Protein AF-A0A3P7L5N7-F1 (afdb_monomer_lite)

Radius of gyration: 67.65 Å; chains: 1; bounding box: 136×30×185 Å

Organism: Dibothriocephalus latus (NCBI:txid60516)

Structure (mmCIF, N/CA/C/O backbone):
data_AF-A0A3P7L5N7-F1
#
_entry.id   AF-A0A3P7L5N7-F1
#
loop_
_atom_site.group_PDB
_atom_site.id
_atom_site.type_symbol
_atom_site.label_atom_id
_atom_site.label_alt_id
_atom_site.label_comp_id
_atom_site.label_asym_id
_atom_site.label_entity_id
_atom_site.label_seq_id
_atom_site.pdbx_PDB_ins_code
_atom_site.Cartn_x
_atom_site.Cartn_y
_atom_site.Cartn_z
_atom_site.occupancy
_atom_site.B_iso_or_equiv
_atom_site.auth_seq_id
_atom_site.auth_comp_id
_atom_site.auth_asym_id
_atom_site.auth_atom_id
_atom_site.pdbx_PDB_model_num
ATOM 1 N N . MET A 1 1 ? -19.985 -5.725 -6.310 1.00 48.66 1 MET A N 1
ATOM 2 C CA . MET A 1 1 ? -20.356 -6.643 -7.406 1.00 48.66 1 MET A CA 1
ATOM 3 C C . MET A 1 1 ? -20.709 -5.803 -8.619 1.00 48.66 1 MET A C 1
ATOM 5 O O . MET A 1 1 ? -21.836 -5.348 -8.693 1.00 48.66 1 MET A O 1
ATOM 9 N N . SER A 1 2 ? -19.730 -5.560 -9.490 1.00 37.69 2 SER A N 1
ATOM 10 C CA . SER A 1 2 ? -19.901 -5.176 -10.896 1.00 37.69 2 SER A CA 1
ATOM 11 C C . SER A 1 2 ? -18.580 -5.502 -11.578 1.00 37.69 2 SER A C 1
ATOM 13 O O . SER A 1 2 ? -17.541 -4.951 -11.228 1.00 37.69 2 SER A O 1
ATOM 15 N N . THR A 1 3 ? -18.626 -6.497 -12.450 1.00 49.81 3 THR A N 1
ATOM 16 C CA . THR A 1 3 ? -17.523 -6.991 -13.269 1.00 49.81 3 THR A CA 1
ATOM 17 C C . THR A 1 3 ? -17.655 -6.371 -14.651 1.00 49.81 3 THR A C 1
ATOM 19 O O . THR A 1 3 ? -18.594 -6.708 -15.368 1.00 49.81 3 THR A O 1
ATOM 22 N N . GLU A 1 4 ? -16.718 -5.513 -15.037 1.00 50.09 4 GLU A N 1
ATOM 23 C CA . GLU A 1 4 ? -16.534 -5.120 -16.434 1.00 50.09 4 GLU A CA 1
ATOM 24 C C . GLU A 1 4 ? -15.157 -5.601 -16.876 1.00 50.09 4 GLU A C 1
ATOM 26 O O . GLU A 1 4 ? -14.116 -5.094 -16.461 1.00 50.09 4 GLU A O 1
ATOM 31 N N . GLY A 1 5 ? -15.183 -6.679 -17.659 1.00 48.25 5 GLY A N 1
ATOM 32 C CA . GLY A 1 5 ? -14.028 -7.201 -18.359 1.00 48.25 5 GLY A CA 1
ATOM 33 C C . GLY A 1 5 ? -13.739 -6.341 -19.579 1.00 48.25 5 GLY A C 1
ATOM 34 O O . GLY A 1 5 ? -14.640 -6.037 -20.357 1.00 48.25 5 GLY A O 1
ATOM 35 N N . ASN A 1 6 ? -12.469 -5.996 -19.758 1.00 41.62 6 ASN A N 1
ATOM 36 C CA . ASN A 1 6 ? -11.982 -5.416 -20.995 1.00 41.62 6 ASN A CA 1
ATOM 37 C C . ASN A 1 6 ? -10.853 -6.302 -21.523 1.00 41.62 6 ASN A C 1
ATOM 39 O O . ASN A 1 6 ? -9.754 -6.340 -20.971 1.00 41.62 6 ASN A O 1
ATOM 43 N N . ALA A 1 7 ? -11.176 -7.078 -22.554 1.00 47.78 7 ALA A N 1
ATOM 44 C CA . ALA A 1 7 ? -10.231 -7.876 -23.311 1.00 47.78 7 ALA A CA 1
ATOM 45 C C . ALA A 1 7 ? -9.609 -6.977 -24.385 1.00 47.78 7 ALA A C 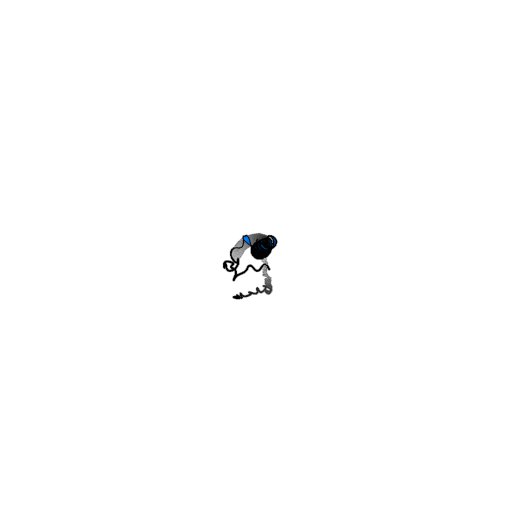1
ATOM 47 O O . ALA A 1 7 ? -10.288 -6.585 -25.333 1.00 47.78 7 ALA A O 1
ATOM 48 N N . ILE A 1 8 ? -8.325 -6.651 -24.238 1.00 42.16 8 ILE A N 1
ATOM 49 C CA . ILE A 1 8 ? -7.542 -5.974 -25.275 1.00 42.16 8 ILE A CA 1
ATOM 50 C C . ILE A 1 8 ? -6.501 -6.960 -25.799 1.00 42.16 8 ILE A C 1
ATOM 52 O O . ILE A 1 8 ? -5.793 -7.618 -25.039 1.00 42.16 8 ILE A O 1
ATOM 56 N N . GLY A 1 9 ? -6.521 -7.111 -27.121 1.00 39.41 9 GLY A N 1
ATOM 57 C CA . GLY A 1 9 ? -5.909 -8.188 -27.879 1.00 39.41 9 GLY A CA 1
ATOM 58 C C . GLY A 1 9 ? -4.393 -8.295 -27.752 1.00 39.41 9 GLY A C 1
ATOM 59 O O . GLY A 1 9 ? -3.653 -7.318 -27.826 1.00 39.41 9 GLY A O 1
ATOM 60 N N . HIS A 1 10 ? -3.956 -9.546 -27.652 1.00 37.28 10 HIS A N 1
ATOM 61 C CA . HIS A 1 10 ? -2.601 -9.989 -27.935 1.00 37.28 10 HIS A CA 1
ATOM 62 C C . HIS A 1 10 ? -2.274 -9.752 -29.419 1.00 37.28 10 HIS A C 1
ATOM 64 O O . HIS A 1 10 ? -2.716 -10.505 -30.287 1.00 37.28 10 HIS A O 1
ATOM 70 N N . CYS A 1 11 ? -1.456 -8.742 -29.716 1.00 38.78 11 CYS A N 1
ATOM 71 C CA . CYS A 1 11 ? -0.674 -8.718 -30.948 1.00 38.78 11 CYS A CA 1
ATOM 72 C C . CYS A 1 11 ? 0.517 -9.663 -30.764 1.00 38.78 11 CYS A C 1
ATOM 74 O O . CYS A 1 11 ? 1.502 -9.325 -30.110 1.00 38.78 11 CYS A O 1
ATOM 76 N N . ALA A 1 12 ? 0.405 -10.870 -31.314 1.00 40.06 12 ALA A N 1
ATOM 77 C CA . ALA A 1 12 ? 1.528 -11.783 -31.450 1.00 40.06 12 ALA A CA 1
ATOM 78 C C . ALA A 1 12 ? 2.542 -11.180 -32.435 1.00 40.06 12 ALA A C 1
ATOM 80 O O . ALA A 1 12 ? 2.280 -11.077 -33.633 1.00 40.06 12 ALA A O 1
ATOM 81 N N . LEU A 1 13 ? 3.692 -10.759 -31.911 1.00 41.28 13 LEU A N 1
ATOM 82 C CA . LEU A 1 13 ? 4.877 -10.440 -32.697 1.00 41.28 13 LEU A CA 1
ATOM 83 C C . LEU A 1 13 ? 5.408 -11.748 -33.299 1.00 41.28 13 LEU A C 1
ATOM 85 O O . LEU A 1 13 ? 5.898 -12.621 -32.585 1.00 41.28 13 LEU A O 1
ATOM 89 N N . LEU A 1 14 ? 5.252 -11.890 -34.613 1.00 46.12 14 LEU A N 1
ATOM 90 C CA . LEU A 1 14 ? 5.903 -12.925 -35.411 1.00 46.12 14 LEU A CA 1
ATOM 91 C C . LEU A 1 14 ? 7.415 -12.629 -35.506 1.00 46.12 14 LEU A C 1
ATOM 93 O O . LEU A 1 14 ? 7.784 -11.467 -35.690 1.00 46.12 14 LEU A O 1
ATOM 97 N N . PRO A 1 15 ? 8.292 -13.643 -35.402 1.00 47.31 15 PRO A N 1
ATOM 98 C CA . PRO A 1 15 ? 9.736 -13.468 -35.545 1.00 47.31 15 PRO A CA 1
ATOM 99 C C . PRO A 1 15 ? 10.144 -13.230 -37.016 1.00 47.31 15 PRO A C 1
ATOM 101 O O . PRO A 1 15 ? 9.577 -13.861 -37.912 1.00 47.31 15 PRO A O 1
ATOM 104 N N . PRO A 1 16 ? 11.138 -12.363 -37.292 1.00 47.34 16 PRO A N 1
ATOM 105 C CA . PRO A 1 16 ? 11.661 -12.128 -38.632 1.00 47.34 16 PRO A CA 1
ATOM 106 C C . PRO A 1 16 ? 12.767 -13.145 -38.946 1.00 47.34 16 PRO A C 1
ATOM 108 O O . PRO A 1 16 ? 13.948 -12.829 -38.932 1.00 47.34 16 PRO A O 1
ATOM 111 N N . GLU A 1 17 ? 12.384 -14.383 -39.221 1.00 47.31 17 GLU A N 1
ATOM 112 C CA . GLU A 1 17 ? 13.283 -15.433 -39.708 1.00 47.31 17 GLU A CA 1
ATOM 113 C C . GLU A 1 17 ? 12.625 -16.008 -40.960 1.00 47.31 17 GLU A C 1
ATOM 115 O O . GLU A 1 17 ? 11.697 -16.800 -40.830 1.00 47.31 17 GLU A O 1
ATOM 120 N N . LEU A 1 18 ? 13.015 -15.504 -42.141 1.00 45.72 18 LEU A N 1
ATOM 121 C CA . LEU A 1 18 ? 12.919 -16.126 -43.480 1.00 45.72 18 LEU A CA 1
ATOM 122 C C . LEU A 1 18 ? 13.087 -15.055 -44.578 1.00 45.72 18 LEU A C 1
ATOM 124 O O . LEU A 1 18 ? 12.164 -14.737 -45.325 1.00 45.72 18 LEU A O 1
ATOM 128 N N . PHE A 1 19 ? 14.297 -14.516 -44.709 1.00 40.78 19 PHE A N 1
ATOM 129 C CA . PHE A 1 19 ? 14.771 -13.991 -45.990 1.00 40.78 19 PHE A CA 1
ATOM 130 C C . PHE A 1 19 ? 16.064 -14.735 -46.339 1.00 40.78 19 PHE A C 1
ATOM 132 O O . PHE A 1 19 ? 17.044 -14.596 -45.609 1.00 40.78 19 PHE A O 1
ATOM 139 N N . PRO A 1 20 ? 16.083 -15.564 -47.398 1.00 53.34 20 PRO A N 1
ATOM 140 C CA . PRO A 1 20 ? 17.316 -16.189 -47.847 1.00 53.34 20 PRO A CA 1
ATOM 141 C C . PRO A 1 20 ? 18.252 -15.133 -48.463 1.00 53.34 20 PRO A C 1
ATOM 143 O O . PRO A 1 20 ? 17.775 -14.127 -49.004 1.00 53.34 20 PRO A O 1
ATOM 146 N N . PRO A 1 21 ? 19.577 -15.346 -48.392 1.00 44.75 21 PRO A N 1
ATOM 147 C CA . PRO A 1 21 ? 20.557 -14.440 -48.968 1.00 44.75 21 PRO A CA 1
ATOM 148 C C . PRO A 1 21 ? 20.387 -14.395 -50.489 1.00 44.75 21 PRO A C 1
ATOM 150 O O . PRO A 1 21 ? 20.229 -15.422 -51.148 1.00 44.75 21 PRO A O 1
ATOM 153 N N . ARG A 1 22 ? 20.398 -13.185 -51.055 1.00 38.50 22 ARG A N 1
ATOM 154 C CA . ARG A 1 22 ? 20.565 -13.005 -52.496 1.00 38.50 22 ARG A CA 1
ATOM 155 C C . ARG A 1 22 ? 22.029 -13.270 -52.818 1.00 38.50 22 ARG A C 1
ATOM 157 O O . ARG A 1 22 ? 22.879 -12.438 -52.515 1.00 38.50 22 ARG A O 1
ATOM 164 N N . ASP A 1 23 ? 22.290 -14.415 -53.432 1.00 32.59 23 ASP A N 1
ATOM 165 C CA . ASP A 1 23 ? 23.530 -14.675 -54.150 1.00 32.59 23 ASP A CA 1
ATOM 166 C C . ASP A 1 23 ? 23.642 -13.663 -55.298 1.00 32.59 23 ASP A C 1
ATOM 168 O O . ASP A 1 23 ? 22.997 -13.785 -56.340 1.00 32.59 23 ASP A O 1
ATOM 172 N N . CYS A 1 24 ? 24.441 -12.618 -55.090 1.00 34.75 24 CYS A N 1
ATOM 173 C CA . CYS A 1 24 ? 24.967 -11.806 -56.176 1.00 34.75 24 CYS A CA 1
ATOM 174 C C . CYS A 1 24 ? 26.106 -12.594 -56.826 1.00 34.75 24 CYS A C 1
ATOM 176 O O . CYS A 1 24 ? 27.274 -12.416 -56.490 1.00 34.75 24 CYS A O 1
ATOM 178 N N . THR A 1 25 ? 25.762 -13.486 -57.751 1.00 36.03 25 THR A N 1
ATOM 179 C CA . THR A 1 25 ? 26.717 -13.980 -58.742 1.00 36.03 25 THR A CA 1
ATOM 180 C C . THR A 1 25 ? 27.117 -12.804 -59.624 1.00 36.03 25 THR A C 1
ATOM 182 O O . THR A 1 25 ? 26.340 -12.345 -60.463 1.00 36.03 25 THR A O 1
ATOM 185 N N . ILE A 1 26 ? 28.315 -12.286 -59.376 1.00 37.19 26 ILE A N 1
ATOM 186 C CA . ILE A 1 26 ? 29.039 -11.404 -60.283 1.00 37.19 26 ILE A CA 1
ATOM 187 C C . ILE A 1 26 ? 29.258 -12.206 -61.570 1.00 37.19 26 ILE A C 1
ATOM 189 O O . ILE A 1 26 ? 29.868 -13.272 -61.541 1.00 37.19 26 ILE A O 1
ATOM 193 N N . PHE A 1 27 ? 28.686 -11.726 -62.672 1.00 32.31 27 PHE A N 1
ATOM 194 C CA . PHE A 1 27 ? 29.058 -12.159 -64.012 1.00 32.31 27 PHE A CA 1
ATOM 195 C C . PHE A 1 27 ? 30.497 -11.687 -64.249 1.00 32.31 27 PHE A C 1
ATOM 197 O O . PHE A 1 27 ? 30.745 -10.486 -64.330 1.00 32.31 27 PHE A O 1
ATOM 204 N N . GLU A 1 28 ? 31.438 -12.625 -64.306 1.00 41.53 28 GLU A N 1
ATOM 205 C CA . GLU A 1 28 ? 32.717 -12.412 -64.977 1.00 41.53 28 GLU A CA 1
ATOM 206 C C . GLU A 1 28 ? 32.409 -12.359 -66.480 1.00 41.53 28 GLU A C 1
ATOM 208 O O . GLU A 1 28 ? 32.104 -13.379 -67.098 1.00 41.53 28 GLU A O 1
ATOM 213 N N . GLU A 1 29 ? 32.387 -11.154 -67.054 1.00 39.38 29 GLU A N 1
ATOM 214 C CA . GLU A 1 29 ? 32.496 -10.986 -68.503 1.00 39.38 29 GLU A CA 1
ATOM 215 C C . GLU A 1 29 ? 33.928 -11.365 -68.901 1.00 39.38 29 GLU A C 1
ATOM 217 O O . GLU A 1 29 ? 34.891 -10.662 -68.594 1.00 39.38 29 GLU A O 1
ATOM 222 N N . GLU A 1 30 ? 34.053 -12.527 -69.543 1.00 42.69 30 GLU A N 1
ATOM 223 C CA . GLU A 1 30 ? 35.208 -12.911 -70.350 1.00 42.69 30 GLU A CA 1
ATOM 224 C C . GLU A 1 30 ? 35.376 -11.879 -71.477 1.00 42.69 30 GLU A C 1
ATOM 226 O O . GLU A 1 30 ? 34.654 -11.911 -72.473 1.00 42.69 30 GLU A O 1
ATOM 231 N N . GLU A 1 31 ? 36.321 -10.947 -71.335 1.00 41.94 31 GLU A N 1
ATOM 232 C CA . GLU A 1 31 ? 36.801 -10.167 -72.478 1.00 41.94 31 GLU A CA 1
ATOM 233 C C . GLU A 1 31 ? 37.679 -11.067 -73.357 1.00 41.94 31 GLU A C 1
ATOM 235 O O . GLU A 1 31 ? 38.804 -11.436 -73.008 1.00 41.94 31 GLU A O 1
ATOM 240 N N . GLU A 1 32 ? 37.115 -11.439 -74.506 1.00 43.31 32 GLU A N 1
ATOM 241 C CA . GLU A 1 32 ? 37.790 -12.140 -75.588 1.00 43.31 32 GLU A CA 1
ATOM 242 C C . GLU A 1 32 ? 39.004 -11.352 -76.105 1.00 43.31 32 GLU A C 1
ATOM 244 O O . GLU A 1 32 ? 38.948 -10.188 -76.502 1.00 43.31 32 GLU A O 1
ATOM 249 N N . GLU A 1 33 ? 40.122 -12.069 -76.135 1.00 47.50 33 GLU A N 1
ATOM 250 C CA . GLU A 1 33 ? 41.416 -11.721 -76.701 1.00 47.50 33 GLU A CA 1
ATOM 251 C C . GLU A 1 33 ? 41.325 -11.530 -78.232 1.00 47.50 33 GLU A C 1
ATOM 253 O O . GLU A 1 33 ? 41.612 -12.446 -79.009 1.00 47.50 33 GLU A O 1
ATOM 258 N N . GLU A 1 34 ? 40.975 -10.329 -78.708 1.00 43.25 34 GLU A N 1
ATOM 259 C CA . GLU A 1 34 ? 41.147 -9.986 -80.125 1.00 43.25 34 GLU A CA 1
ATOM 260 C C . GLU A 1 34 ? 42.628 -9.735 -80.455 1.00 43.25 34 GLU A C 1
ATOM 262 O O . GLU A 1 34 ? 43.203 -8.655 -80.292 1.00 43.25 34 GLU A O 1
ATOM 267 N N . ARG A 1 35 ? 43.253 -10.786 -80.993 1.00 45.12 35 ARG A N 1
ATOM 268 C CA . ARG A 1 35 ? 44.506 -10.755 -81.755 1.00 45.12 35 ARG A CA 1
ATOM 269 C C . ARG A 1 35 ? 44.387 -9.828 -82.971 1.00 45.12 35 ARG A C 1
ATOM 271 O O . ARG A 1 35 ? 44.143 -10.265 -84.094 1.00 45.12 35 ARG A O 1
ATOM 278 N N . GLY A 1 36 ? 44.670 -8.546 -82.768 1.00 38.22 36 GLY A N 1
ATOM 279 C CA . GLY A 1 36 ? 45.003 -7.606 -83.836 1.00 38.22 36 GLY A CA 1
ATOM 280 C C . GLY A 1 36 ? 46.380 -7.922 -84.425 1.00 38.22 36 GLY A C 1
ATOM 281 O O . GLY A 1 36 ? 47.393 -7.369 -84.004 1.00 38.22 36 GLY A O 1
ATOM 282 N N . GLY A 1 37 ? 46.433 -8.844 -85.386 1.00 39.78 37 GLY A N 1
ATOM 283 C CA . GLY A 1 37 ? 47.627 -9.119 -86.181 1.00 39.78 37 GLY A CA 1
ATOM 284 C C . GLY A 1 37 ? 47.955 -7.943 -87.100 1.00 39.78 37 GLY A C 1
ATOM 285 O O . GLY A 1 37 ? 47.344 -7.782 -88.153 1.00 39.78 37 GLY A O 1
ATOM 286 N N . TRP A 1 38 ? 48.953 -7.140 -86.735 1.00 38.34 38 TRP A N 1
ATOM 287 C CA . TRP A 1 38 ? 49.543 -6.153 -87.639 1.00 38.34 38 TRP A CA 1
ATOM 288 C C . TRP A 1 38 ? 50.443 -6.887 -88.639 1.00 38.34 38 TRP A C 1
ATOM 290 O O . TRP A 1 38 ? 51.586 -7.236 -88.344 1.00 38.34 38 TRP A O 1
ATOM 300 N N . GLY A 1 39 ? 49.903 -7.168 -89.825 1.00 39.44 39 GLY A N 1
ATOM 301 C CA . GLY A 1 39 ? 50.669 -7.672 -90.960 1.00 39.44 39 GLY A CA 1
ATOM 302 C C . GLY A 1 39 ? 51.709 -6.642 -91.396 1.00 39.44 39 GLY A C 1
ATOM 303 O O . GLY A 1 39 ? 51.383 -5.645 -92.033 1.00 39.44 39 GLY A O 1
ATOM 304 N N . PHE A 1 40 ? 52.972 -6.878 -91.049 1.00 35.66 40 PHE A N 1
ATOM 305 C CA . PHE A 1 40 ? 54.100 -6.067 -91.490 1.00 35.66 40 PHE A CA 1
ATOM 306 C C . PHE A 1 40 ? 54.415 -6.409 -92.958 1.00 35.66 40 PHE A C 1
ATOM 308 O O . PHE A 1 40 ? 55.049 -7.423 -93.251 1.00 35.66 40 PHE A O 1
ATOM 315 N N . CYS A 1 41 ? 53.962 -5.586 -93.907 1.00 39.03 41 CYS A N 1
ATOM 316 C CA . CYS A 1 41 ? 54.440 -5.655 -95.288 1.00 39.03 41 CYS A CA 1
ATOM 317 C C . CYS A 1 41 ? 55.872 -5.105 -95.351 1.00 39.03 41 CYS A C 1
ATOM 319 O O . CYS A 1 41 ? 56.086 -3.900 -95.460 1.00 39.03 41 CYS A O 1
ATOM 321 N N . VAL A 1 42 ? 56.863 -5.999 -95.302 1.00 37.16 42 VAL A N 1
ATOM 322 C CA . VAL A 1 42 ? 58.249 -5.680 -95.669 1.00 37.16 42 VAL A CA 1
ATOM 323 C C . VAL A 1 42 ? 58.295 -5.461 -97.183 1.00 37.16 42 VAL A C 1
ATOM 325 O O . VAL A 1 42 ? 58.404 -6.408 -97.960 1.00 37.16 42 VAL A O 1
ATOM 328 N N . LEU A 1 43 ? 58.193 -4.206 -97.620 1.00 42.31 43 LEU A N 1
ATOM 329 C CA . LEU A 1 43 ? 58.614 -3.816 -98.963 1.00 42.31 43 LEU A CA 1
ATOM 330 C C . LEU A 1 43 ? 60.147 -3.796 -98.980 1.00 42.31 43 LEU A C 1
ATOM 332 O O . LEU A 1 43 ? 60.775 -2.850 -98.510 1.00 42.31 43 LEU A O 1
ATOM 336 N N . VAL A 1 44 ? 60.750 -4.868 -99.497 1.00 39.59 44 VAL A N 1
ATOM 337 C CA . VAL A 1 44 ? 62.166 -4.884 -99.881 1.00 39.59 44 VAL A CA 1
ATOM 338 C C . VAL A 1 44 ? 62.317 -3.936 -101.067 1.00 39.59 44 VAL A C 1
ATOM 340 O O . VAL A 1 44 ? 61.869 -4.246 -102.170 1.00 39.59 44 VAL A O 1
ATOM 343 N N . TRP A 1 45 ? 62.910 -2.765 -100.838 1.00 43.47 45 TRP A N 1
ATOM 344 C CA . TRP A 1 45 ? 63.294 -1.857 -101.913 1.00 43.47 45 TRP A CA 1
ATOM 345 C C . TRP A 1 45 ? 64.772 -2.082 -102.236 1.00 43.47 45 TRP A C 1
ATOM 347 O O . TRP A 1 45 ? 65.660 -1.565 -101.563 1.00 43.47 45 TRP A O 1
ATOM 357 N N . ASP A 1 46 ? 65.023 -2.907 -103.252 1.00 41.91 46 ASP A N 1
ATOM 358 C CA . ASP A 1 46 ? 66.305 -2.957 -103.950 1.00 41.91 46 ASP A CA 1
ATOM 359 C C . ASP A 1 46 ? 66.399 -1.714 -104.847 1.00 41.91 46 ASP A C 1
ATOM 361 O O . ASP A 1 46 ? 65.638 -1.576 -105.807 1.00 41.91 46 ASP A O 1
ATOM 365 N N . ALA A 1 47 ? 67.312 -0.793 -104.539 1.00 42.12 47 ALA A N 1
ATOM 366 C CA . ALA A 1 47 ? 67.650 0.313 -105.432 1.00 42.12 47 ALA A CA 1
ATOM 367 C C . ALA A 1 47 ? 69.105 0.750 -105.226 1.00 42.12 47 ALA A C 1
ATOM 369 O O . ALA A 1 47 ? 69.423 1.745 -104.581 1.00 42.12 47 ALA A O 1
ATOM 370 N N . ASN A 1 48 ? 69.996 -0.025 -105.832 1.00 49.66 48 ASN A N 1
ATOM 371 C CA . ASN A 1 48 ? 71.283 0.448 -106.311 1.00 49.66 48 ASN A CA 1
ATOM 372 C C . ASN A 1 48 ? 71.009 1.481 -107.423 1.00 49.66 48 ASN A C 1
ATOM 374 O O . ASN A 1 48 ? 70.735 1.078 -108.550 1.00 49.66 48 ASN A O 1
ATOM 378 N N . LEU A 1 49 ? 70.979 2.784 -107.115 1.00 46.44 49 LEU A N 1
ATOM 379 C CA . LEU A 1 49 ? 70.983 3.849 -108.126 1.00 46.44 49 LEU A CA 1
ATOM 380 C C . LEU A 1 49 ? 71.434 5.190 -107.520 1.00 46.44 49 LEU A C 1
ATOM 382 O O . LEU A 1 49 ? 70.742 5.797 -106.704 1.00 46.44 49 LEU A O 1
ATOM 386 N N . ASP A 1 50 ? 72.595 5.660 -107.969 1.00 47.31 50 ASP A N 1
ATOM 387 C CA . ASP A 1 50 ? 73.006 7.059 -107.908 1.00 47.31 50 ASP A CA 1
ATOM 388 C C . ASP A 1 50 ? 71.945 7.944 -108.589 1.00 47.31 50 ASP A C 1
ATOM 390 O O . ASP A 1 50 ? 71.849 7.949 -109.813 1.00 47.31 50 ASP A O 1
ATOM 394 N N . SER A 1 51 ? 71.166 8.718 -107.829 1.00 43.69 51 SER A N 1
ATOM 395 C CA . SER A 1 51 ? 70.694 10.043 -108.261 1.00 43.69 51 SER A CA 1
ATOM 396 C C . SER A 1 51 ? 69.962 10.774 -107.139 1.00 43.69 51 SER A C 1
ATOM 398 O O . SER A 1 51 ? 68.956 10.316 -106.601 1.00 43.69 51 SER A O 1
ATOM 400 N N . THR A 1 52 ? 70.460 11.961 -106.838 1.00 54.41 52 THR A N 1
ATOM 401 C CA . THR A 1 52 ? 69.843 13.029 -106.059 1.00 54.41 52 THR A CA 1
ATOM 402 C C . THR A 1 52 ? 68.431 13.337 -106.582 1.00 54.41 52 THR A C 1
ATOM 404 O O . THR A 1 52 ? 68.274 13.547 -107.780 1.00 54.41 52 THR A O 1
ATOM 407 N N . VAL A 1 53 ? 67.455 13.449 -105.669 1.00 55.41 53 VAL A N 1
ATOM 408 C CA . VAL A 1 53 ? 66.028 13.837 -105.829 1.00 55.41 53 VAL A CA 1
ATOM 409 C C . VAL A 1 53 ? 65.054 12.668 -105.614 1.00 55.41 53 VAL A C 1
ATOM 411 O O . VAL A 1 53 ? 64.747 11.883 -106.505 1.00 55.41 53 VAL A O 1
ATOM 414 N N . ALA A 1 54 ? 64.531 12.596 -104.386 1.00 47.47 54 ALA A N 1
ATOM 415 C CA . ALA A 1 54 ? 63.476 11.671 -103.987 1.00 47.47 54 ALA A CA 1
ATOM 416 C C . ALA A 1 54 ? 62.117 12.025 -104.646 1.00 47.47 54 ALA A C 1
ATOM 418 O O . ALA A 1 54 ? 61.791 13.209 -104.771 1.00 47.47 54 ALA A O 1
ATOM 419 N N . PRO A 1 55 ? 61.295 11.031 -105.039 1.00 49.47 55 PRO A N 1
ATOM 420 C CA . PRO A 1 55 ? 59.992 11.251 -105.668 1.00 49.47 55 PRO A CA 1
ATOM 421 C C . PRO A 1 55 ? 58.909 11.744 -104.675 1.00 49.47 55 PRO A C 1
ATOM 423 O O . PRO A 1 55 ? 58.887 11.319 -103.517 1.00 49.47 55 PRO A O 1
ATOM 426 N N . PRO A 1 56 ? 57.948 12.584 -105.119 1.00 56.88 56 PRO A N 1
ATOM 427 C CA . PRO A 1 56 ? 56.957 13.263 -104.265 1.00 56.88 56 PRO A CA 1
ATOM 428 C C . PRO A 1 56 ? 55.997 12.338 -103.489 1.00 56.88 56 PRO A C 1
ATOM 430 O O . PRO A 1 56 ? 55.414 12.760 -102.493 1.00 56.88 56 PRO A O 1
ATOM 433 N N . VAL A 1 57 ? 55.862 11.069 -103.886 1.00 55.41 57 VAL A N 1
ATOM 434 C CA . VAL A 1 57 ? 55.024 10.070 -103.191 1.00 55.41 57 VAL A CA 1
ATOM 435 C C . VAL A 1 57 ? 55.658 9.607 -101.869 1.00 55.41 57 VAL A C 1
ATOM 437 O O . VAL A 1 57 ? 54.947 9.332 -100.906 1.00 55.41 57 VAL A O 1
ATOM 440 N N . VAL A 1 58 ? 56.994 9.586 -101.781 1.00 58.62 58 VAL A N 1
ATOM 441 C CA . VAL A 1 58 ? 57.724 9.172 -100.567 1.00 58.62 58 VAL A CA 1
ATOM 442 C C . VAL A 1 58 ? 57.600 10.229 -99.467 1.00 58.62 58 VAL A C 1
ATOM 444 O O . VAL A 1 58 ? 57.410 9.884 -98.306 1.00 58.62 58 VAL A O 1
ATOM 447 N N . LEU A 1 59 ? 57.623 11.517 -99.830 1.00 59.41 59 LEU A N 1
ATOM 448 C CA . LEU A 1 59 ? 57.420 12.622 -98.886 1.00 59.41 59 LEU A CA 1
ATOM 449 C C . LEU A 1 59 ? 55.993 12.644 -98.317 1.00 59.41 59 LEU A C 1
ATOM 451 O O . LEU A 1 59 ? 55.827 12.883 -97.126 1.00 59.41 59 LEU A O 1
ATOM 455 N N . ALA A 1 60 ? 54.972 12.349 -99.130 1.00 61.94 60 ALA A N 1
ATOM 456 C CA . ALA A 1 60 ? 53.581 12.298 -98.672 1.00 61.94 60 ALA A CA 1
ATOM 457 C C . ALA A 1 60 ? 53.325 11.147 -97.681 1.00 61.94 60 ALA A C 1
ATOM 459 O O . ALA A 1 60 ? 52.659 11.351 -96.668 1.00 61.94 60 ALA A O 1
ATOM 460 N N . LEU A 1 61 ? 53.898 9.962 -97.928 1.00 61.69 61 LEU A N 1
ATOM 461 C CA . LEU A 1 61 ? 53.830 8.839 -96.987 1.00 61.69 61 LEU A CA 1
ATOM 462 C C . LEU A 1 61 ? 54.567 9.151 -95.681 1.00 61.69 61 LEU A C 1
ATOM 464 O O . LEU A 1 61 ? 54.048 8.833 -94.620 1.00 61.69 61 LEU A O 1
ATOM 468 N N . PHE A 1 62 ? 55.718 9.830 -95.740 1.00 65.25 62 PHE A N 1
ATOM 469 C CA . PHE A 1 62 ? 56.464 10.248 -94.547 1.00 65.25 62 PHE A CA 1
ATOM 470 C C . PHE A 1 62 ? 55.700 11.286 -93.712 1.00 65.25 62 PHE A C 1
ATOM 472 O O . PHE A 1 62 ? 55.679 11.187 -92.490 1.00 65.25 62 PHE A O 1
ATOM 479 N N . PHE A 1 63 ? 55.033 12.250 -94.359 1.00 66.00 63 PHE A N 1
ATOM 480 C CA . PHE A 1 63 ? 54.148 13.204 -93.683 1.00 66.00 63 PHE A CA 1
ATOM 481 C C . PHE A 1 63 ? 52.928 12.515 -93.061 1.00 66.00 63 PHE A C 1
ATOM 483 O O . PHE A 1 63 ? 52.576 12.832 -91.931 1.00 66.00 63 PHE A O 1
ATOM 490 N N . CYS A 1 64 ? 52.322 11.544 -93.750 1.00 68.69 64 CYS A N 1
ATOM 491 C CA . CYS A 1 64 ? 51.202 10.772 -93.210 1.00 68.69 64 CYS A CA 1
ATOM 492 C C . CYS A 1 64 ? 51.635 9.926 -92.002 1.00 68.69 64 CYS A C 1
ATOM 494 O O . CYS A 1 64 ? 50.955 9.929 -90.985 1.00 68.69 64 CYS A O 1
ATOM 496 N N . TRP A 1 65 ? 52.808 9.288 -92.067 1.00 67.31 65 TRP A N 1
ATOM 497 C CA . TRP A 1 65 ? 53.389 8.525 -90.957 1.00 67.31 65 TRP A CA 1
ATOM 498 C C . TRP A 1 65 ? 53.795 9.409 -89.772 1.00 67.31 65 TRP A C 1
ATOM 500 O O . TRP A 1 65 ? 53.621 9.019 -88.621 1.00 67.31 65 TRP A O 1
ATOM 510 N N . ALA A 1 66 ? 54.321 10.609 -90.031 1.00 68.38 66 ALA A N 1
ATOM 511 C CA . ALA A 1 66 ? 54.634 11.582 -88.986 1.00 68.38 66 ALA A CA 1
ATOM 512 C C . ALA A 1 66 ? 53.359 12.105 -88.306 1.00 68.38 66 ALA A C 1
ATOM 514 O O . ALA A 1 66 ? 53.308 12.174 -87.082 1.00 68.38 66 ALA A O 1
ATOM 515 N N . GLN A 1 67 ? 52.309 12.390 -89.081 1.00 70.69 67 GLN A N 1
ATOM 516 C CA . GLN A 1 67 ? 51.012 12.834 -88.569 1.00 70.69 67 GLN A CA 1
ATOM 517 C C . GLN A 1 67 ? 50.279 11.727 -87.789 1.00 70.69 67 GLN A C 1
ATOM 519 O O . GLN A 1 67 ? 49.673 11.982 -86.750 1.00 70.69 67 GLN A O 1
ATOM 524 N N . GLU A 1 68 ? 50.382 10.481 -88.244 1.00 68.81 68 GLU A N 1
ATOM 525 C CA . GLU A 1 68 ? 49.875 9.299 -87.541 1.00 68.81 68 GLU A CA 1
ATOM 526 C C . GLU A 1 68 ? 50.698 9.003 -86.269 1.00 68.81 68 GLU A C 1
ATOM 528 O O . GLU A 1 68 ? 50.151 8.606 -85.239 1.00 68.81 68 GLU A O 1
ATOM 533 N N . GLY A 1 69 ? 52.002 9.303 -86.285 1.00 71.25 69 GLY A N 1
ATOM 534 C CA . GLY A 1 69 ? 52.885 9.260 -85.119 1.00 71.25 69 GLY A CA 1
ATOM 535 C C . GLY A 1 69 ? 52.569 10.321 -84.056 1.00 71.25 69 GLY A C 1
ATOM 536 O O . GLY A 1 69 ? 52.589 10.005 -82.866 1.00 71.25 69 GLY A O 1
ATOM 537 N N . GLU A 1 70 ? 52.232 11.551 -84.457 1.00 75.62 70 GLU A N 1
ATOM 538 C CA . GLU A 1 70 ? 51.774 12.614 -83.546 1.00 75.62 70 GLU A CA 1
ATOM 539 C C . GLU A 1 70 ? 50.436 12.244 -82.889 1.00 75.62 70 GLU A C 1
ATOM 541 O O . GLU A 1 70 ? 50.340 12.245 -81.662 1.00 75.62 70 GLU A O 1
ATOM 546 N N . SER A 1 71 ? 49.455 11.780 -83.673 1.00 81.81 71 SER A N 1
ATOM 547 C CA . SER A 1 71 ? 48.170 11.299 -83.141 1.00 81.81 71 SER A CA 1
ATOM 548 C C . SER A 1 71 ? 48.328 10.095 -82.198 1.00 81.81 71 SER A C 1
ATOM 550 O O . SER A 1 71 ? 47.612 9.992 -81.201 1.00 81.81 71 SER A O 1
ATOM 552 N N . SER A 1 72 ? 49.285 9.199 -82.468 1.00 85.56 72 SER A N 1
ATOM 553 C CA . SER A 1 72 ? 49.612 8.073 -81.584 1.00 85.56 72 SER A CA 1
ATOM 554 C C . SER A 1 72 ? 50.228 8.528 -80.256 1.00 85.56 72 SER A C 1
ATOM 556 O O . SER A 1 72 ? 49.939 7.946 -79.208 1.00 85.56 72 SER A O 1
ATOM 558 N N . ASN A 1 73 ? 51.068 9.565 -80.269 1.00 87.25 73 ASN A N 1
ATOM 559 C CA . ASN A 1 73 ? 51.684 10.103 -79.056 1.00 87.25 73 ASN A CA 1
ATOM 560 C C . ASN A 1 73 ? 50.670 10.858 -78.184 1.00 87.25 73 ASN A C 1
ATOM 562 O O . ASN A 1 73 ? 50.680 10.683 -76.965 1.00 87.25 73 ASN A O 1
ATOM 566 N N . ASP A 1 74 ? 49.754 11.611 -78.791 1.00 91.00 74 ASP A N 1
ATOM 567 C CA . ASP A 1 74 ? 48.650 12.263 -78.078 1.00 91.00 74 ASP A CA 1
ATOM 568 C C . ASP A 1 74 ? 47.727 11.230 -77.414 1.00 91.00 74 ASP A C 1
ATOM 570 O O . ASP A 1 74 ? 47.377 11.360 -76.242 1.00 91.00 74 ASP A O 1
ATOM 574 N N . LEU A 1 75 ? 47.418 10.129 -78.107 1.00 93.44 75 LEU A N 1
ATOM 575 C CA . LEU A 1 75 ? 46.630 9.044 -77.521 1.00 93.44 75 LEU A CA 1
ATOM 576 C C . LEU A 1 75 ? 47.359 8.375 -76.341 1.00 93.44 75 LEU A C 1
ATOM 578 O O . LEU A 1 75 ? 46.749 8.093 -75.312 1.00 93.44 75 LEU A O 1
ATOM 582 N N . LYS A 1 76 ? 48.675 8.147 -76.448 1.00 94.00 76 LYS A N 1
ATOM 583 C CA . LYS A 1 76 ? 49.485 7.563 -75.361 1.00 94.00 76 LYS A CA 1
ATOM 584 C C . LYS A 1 76 ? 49.553 8.462 -74.128 1.00 94.00 76 LYS A C 1
ATOM 586 O O . LYS A 1 76 ? 49.509 7.953 -73.005 1.00 94.00 76 LYS A O 1
ATOM 591 N N . THR A 1 77 ? 49.679 9.777 -74.315 1.00 93.50 77 THR A N 1
ATOM 592 C CA . THR A 1 77 ? 49.686 10.721 -73.187 1.00 93.50 77 THR A CA 1
ATOM 593 C C . THR A 1 77 ? 48.327 10.750 -72.495 1.00 93.50 77 THR A C 1
ATOM 595 O O . THR A 1 77 ? 48.278 10.691 -71.266 1.00 93.50 77 THR A O 1
ATOM 598 N N . GLU A 1 78 ? 47.235 10.713 -73.259 1.00 94.69 78 GLU A N 1
ATOM 599 C CA . GLU A 1 78 ? 45.881 10.658 -72.710 1.00 94.69 78 GLU A CA 1
ATOM 600 C C . GLU A 1 7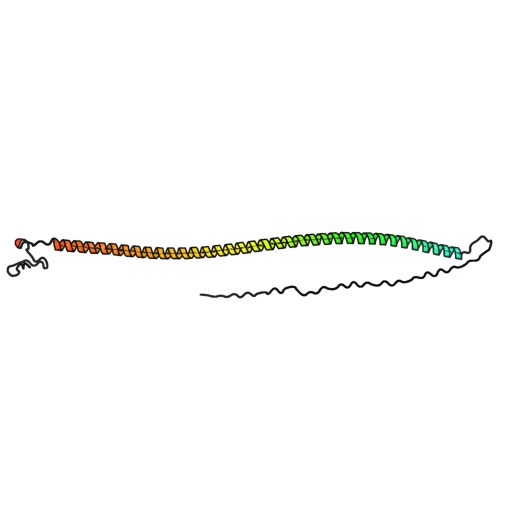8 ? 45.598 9.341 -71.971 1.00 94.69 78 GLU A C 1
ATOM 602 O O . GLU A 1 78 ? 45.087 9.372 -70.854 1.00 94.69 78 GLU A O 1
ATOM 607 N N . ILE A 1 79 ? 46.016 8.187 -72.509 1.00 95.88 79 ILE A N 1
ATOM 608 C CA . ILE A 1 79 ? 45.916 6.891 -71.812 1.00 95.88 79 ILE A CA 1
ATOM 609 C C . ILE A 1 79 ? 46.676 6.936 -70.483 1.00 95.88 79 ILE A C 1
ATOM 611 O O . ILE A 1 79 ? 46.150 6.528 -69.451 1.00 95.88 79 ILE A O 1
ATOM 615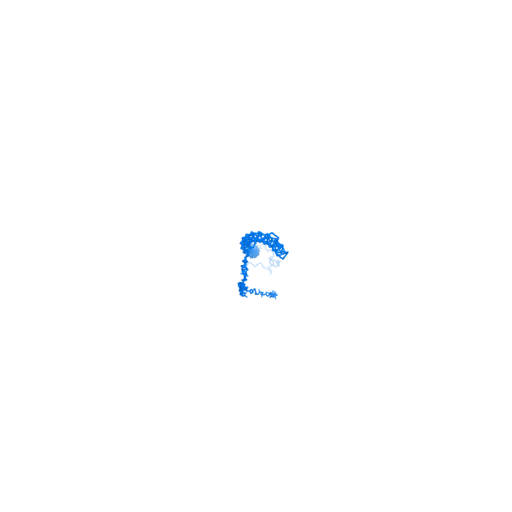 N N . THR A 1 80 ? 47.896 7.477 -70.480 1.00 95.38 80 THR A N 1
ATOM 616 C CA . THR A 1 80 ? 48.707 7.596 -69.257 1.00 95.38 80 THR A CA 1
ATOM 617 C C . THR A 1 80 ? 48.025 8.496 -68.224 1.00 95.38 80 THR A C 1
ATOM 619 O O . THR A 1 80 ? 48.006 8.178 -67.034 1.00 95.38 80 THR A O 1
ATOM 622 N N . ARG A 1 81 ? 47.423 9.606 -68.672 1.00 96.88 81 ARG A N 1
ATOM 623 C CA . ARG A 1 81 ? 46.657 10.517 -67.816 1.00 96.88 81 ARG A CA 1
ATOM 624 C C . ARG A 1 81 ? 45.437 9.819 -67.216 1.00 96.88 81 ARG A C 1
ATOM 626 O O . ARG A 1 81 ? 45.212 9.934 -66.014 1.00 96.88 81 ARG A O 1
ATOM 633 N N . LEU A 1 82 ? 44.672 9.096 -68.033 1.00 96.44 82 LEU A N 1
ATOM 634 C CA . LEU A 1 82 ? 43.480 8.369 -67.596 1.00 96.44 82 LEU A CA 1
ATOM 635 C C . LEU A 1 82 ? 43.823 7.253 -66.608 1.00 96.44 82 LEU A C 1
ATOM 637 O O . LEU A 1 82 ? 43.165 7.163 -65.577 1.00 96.44 82 LEU A O 1
ATOM 641 N N . LEU A 1 83 ? 44.890 6.488 -66.852 1.00 96.12 83 LEU A N 1
ATOM 642 C CA . LEU A 1 83 ? 45.389 5.482 -65.909 1.00 96.12 83 LEU A CA 1
ATOM 643 C C . LEU A 1 83 ? 45.794 6.115 -64.570 1.00 96.12 83 LEU A C 1
ATOM 645 O O . LEU A 1 83 ? 45.461 5.582 -63.517 1.00 96.12 83 LEU A O 1
ATOM 649 N N . GLY A 1 84 ? 46.448 7.282 -64.593 1.00 96.44 84 GLY A N 1
ATOM 650 C CA . GLY A 1 84 ? 46.766 8.031 -63.372 1.00 96.44 84 GLY A CA 1
ATOM 651 C C . GLY A 1 84 ? 45.521 8.518 -62.618 1.00 96.44 84 GLY A C 1
ATOM 652 O O . GLY A 1 84 ? 45.480 8.492 -61.389 1.00 96.44 84 GLY A O 1
ATOM 653 N N . CYS A 1 85 ? 44.472 8.933 -63.333 1.00 96.00 85 CYS A N 1
ATOM 654 C CA . CYS A 1 85 ? 43.184 9.252 -62.716 1.00 96.00 85 CYS A CA 1
ATOM 655 C C . CYS A 1 85 ? 42.508 8.004 -62.129 1.00 96.00 85 CYS A C 1
ATOM 657 O O . CYS A 1 85 ? 41.959 8.070 -61.033 1.00 96.00 85 CYS A O 1
ATOM 659 N N . GLU A 1 86 ? 42.564 6.870 -62.826 1.00 97.25 86 GLU A N 1
ATOM 660 C CA . GLU A 1 86 ? 41.989 5.604 -62.375 1.00 97.25 86 GLU A CA 1
ATOM 661 C C . GLU A 1 86 ? 42.650 5.111 -61.083 1.00 97.25 86 GLU A C 1
ATOM 663 O O . GLU A 1 86 ? 41.953 4.717 -60.147 1.00 97.25 86 GLU A O 1
ATOM 668 N N . THR A 1 87 ? 43.982 5.181 -60.986 1.00 96.00 87 THR A N 1
ATOM 669 C CA . THR A 1 87 ? 44.708 4.797 -59.767 1.00 96.00 87 THR A CA 1
ATOM 670 C C . THR A 1 87 ? 44.325 5.685 -58.586 1.00 96.00 87 THR A C 1
ATOM 672 O O . THR A 1 87 ? 44.043 5.165 -57.510 1.00 96.00 87 THR A O 1
ATOM 675 N N . LEU A 1 88 ? 44.216 7.003 -58.794 1.00 97.25 88 LEU A N 1
ATOM 676 C CA . LEU A 1 88 ? 43.791 7.938 -57.746 1.00 97.25 88 LEU A CA 1
ATOM 677 C C . LEU A 1 88 ? 42.347 7.684 -57.291 1.00 97.25 88 LEU A C 1
ATOM 679 O O . LEU A 1 88 ? 42.050 7.754 -56.100 1.00 97.25 88 LEU A O 1
ATOM 683 N N . LEU A 1 89 ? 41.443 7.362 -58.220 1.00 96.38 89 LEU A N 1
ATOM 684 C CA . LEU A 1 89 ? 40.062 7.011 -57.884 1.00 96.38 89 LEU A CA 1
ATOM 685 C C . LEU A 1 89 ? 39.983 5.690 -57.114 1.00 96.38 89 LEU A C 1
ATOM 687 O O . LEU A 1 89 ? 39.209 5.594 -56.166 1.00 96.38 89 LEU A O 1
ATOM 691 N N . LYS A 1 90 ? 40.794 4.690 -57.477 1.00 97.56 90 LYS A N 1
ATOM 692 C CA . LYS A 1 90 ? 40.881 3.412 -56.752 1.00 97.56 90 LYS A CA 1
ATOM 693 C C . LYS A 1 90 ? 41.405 3.602 -55.330 1.00 97.56 90 LYS A C 1
ATOM 695 O O . LYS A 1 90 ? 40.836 3.036 -54.400 1.00 97.56 90 LYS A O 1
ATOM 700 N N . GLU A 1 91 ? 42.439 4.419 -55.152 1.00 97.31 91 GLU A N 1
ATOM 701 C CA . GLU A 1 91 ? 42.969 4.770 -53.829 1.00 97.31 91 GLU A CA 1
ATOM 702 C C . GLU A 1 91 ? 41.931 5.522 -52.989 1.00 97.31 91 GLU A C 1
ATOM 704 O O . GLU A 1 91 ? 41.683 5.148 -51.844 1.00 97.31 91 GLU A O 1
ATOM 709 N N . SER A 1 92 ? 41.258 6.521 -53.570 1.00 97.44 92 SER A N 1
ATOM 710 C CA . SER A 1 92 ? 40.198 7.269 -52.887 1.00 97.44 92 SER A CA 1
ATOM 711 C C . SER A 1 92 ? 39.010 6.378 -52.512 1.00 97.44 92 SER A C 1
ATOM 713 O O . SER A 1 92 ? 38.495 6.485 -51.402 1.00 97.44 92 SER A O 1
ATOM 715 N N . LEU A 1 93 ? 38.597 5.461 -53.391 1.00 97.19 93 LEU A N 1
ATOM 716 C CA . LEU A 1 93 ? 37.536 4.497 -53.099 1.00 97.19 93 LEU A CA 1
ATOM 717 C C . LEU A 1 93 ? 37.942 3.544 -51.968 1.00 97.19 93 LEU A C 1
ATOM 719 O O . LEU A 1 93 ? 37.129 3.262 -51.089 1.00 97.19 93 LEU A O 1
ATOM 723 N N . ALA A 1 94 ? 39.192 3.074 -51.962 1.00 97.31 94 ALA A N 1
ATOM 724 C CA . ALA A 1 94 ? 39.713 2.237 -50.889 1.00 97.31 94 ALA A CA 1
ATOM 725 C C . ALA A 1 94 ? 39.732 2.992 -49.548 1.00 97.31 94 ALA A C 1
ATOM 727 O O . ALA A 1 94 ? 39.273 2.456 -48.538 1.00 97.31 94 ALA A O 1
ATOM 728 N N . GLU A 1 95 ? 40.180 4.249 -49.538 1.00 97.81 95 GLU A N 1
ATOM 729 C CA . GLU A 1 95 ? 40.184 5.092 -48.341 1.00 97.81 95 GLU A CA 1
ATOM 730 C C . GLU A 1 95 ? 38.765 5.323 -47.798 1.00 97.81 95 GLU A C 1
ATOM 732 O O . GLU A 1 95 ? 38.511 5.100 -46.612 1.00 97.81 95 GLU A O 1
ATOM 737 N N . GLU A 1 96 ? 37.817 5.704 -48.657 1.00 96.88 96 GLU A N 1
ATOM 738 C CA . GLU A 1 96 ? 36.424 5.917 -48.253 1.00 96.88 96 GLU A CA 1
ATOM 739 C C . GLU A 1 96 ? 35.748 4.613 -47.808 1.00 96.88 96 GLU A C 1
ATOM 741 O O . GLU A 1 96 ? 35.016 4.612 -46.819 1.00 96.88 96 GLU A O 1
ATOM 746 N N . SER A 1 97 ? 36.053 3.477 -48.447 1.00 97.31 97 SER A N 1
ATOM 747 C CA . SER A 1 97 ? 35.559 2.167 -47.999 1.00 97.31 97 SER A CA 1
ATOM 748 C C . SER A 1 97 ? 36.080 1.798 -46.604 1.00 97.31 97 SER A C 1
ATOM 750 O O . SER A 1 97 ? 35.330 1.278 -45.777 1.00 97.31 97 SER A O 1
ATOM 752 N N . SER A 1 98 ? 37.336 2.141 -46.295 1.00 97.88 98 SER A N 1
ATOM 753 C CA . SER A 1 98 ? 37.917 1.940 -44.967 1.00 97.88 98 SER A CA 1
ATOM 754 C C . SER A 1 98 ? 37.269 2.848 -43.920 1.00 97.88 98 SER A C 1
ATOM 756 O O . SER A 1 98 ? 37.009 2.398 -42.803 1.00 97.88 98 SER A O 1
ATOM 758 N N . LYS A 1 99 ? 36.995 4.116 -44.257 1.00 97.75 99 LYS A N 1
ATOM 759 C CA . LYS A 1 99 ? 36.297 5.053 -43.360 1.00 97.75 99 LYS A CA 1
ATOM 760 C C . LYS A 1 99 ? 34.866 4.602 -43.086 1.00 97.75 99 LYS A C 1
ATOM 762 O O . LYS A 1 99 ? 34.431 4.647 -41.937 1.00 97.75 99 LYS A O 1
ATOM 767 N N . LEU A 1 100 ? 34.160 4.128 -44.114 1.00 97.06 100 LEU A N 1
ATOM 768 C CA . LEU A 1 100 ? 32.814 3.578 -43.978 1.00 97.06 100 LEU A CA 1
ATOM 769 C C . LEU A 1 100 ? 32.815 2.373 -43.029 1.00 97.06 100 LEU A C 1
ATOM 771 O O . LEU A 1 100 ? 32.055 2.364 -42.065 1.00 97.06 100 LEU A O 1
ATOM 775 N N . ALA A 1 101 ? 33.722 1.413 -43.233 1.00 97.56 101 ALA A N 1
ATOM 776 C CA . ALA A 1 101 ? 33.837 0.236 -42.372 1.00 97.56 101 ALA A CA 1
ATOM 777 C C . ALA A 1 101 ? 34.154 0.605 -40.910 1.00 97.56 101 ALA A C 1
ATOM 779 O O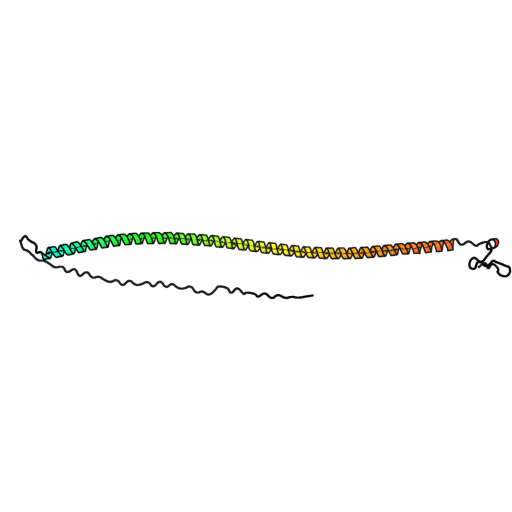 . ALA A 1 101 ? 33.613 0.005 -39.977 1.00 97.56 101 ALA A O 1
ATOM 780 N N . GLN A 1 102 ? 35.003 1.616 -40.687 1.00 97.44 102 GLN A N 1
ATOM 781 C CA . GLN A 1 102 ? 35.279 2.121 -39.342 1.00 97.44 102 GLN A CA 1
ATOM 782 C C . GLN A 1 102 ? 34.031 2.750 -38.707 1.00 97.44 102 GLN A C 1
ATOM 784 O O . GLN A 1 102 ? 33.700 2.424 -37.566 1.00 97.44 102 GLN A O 1
ATOM 789 N N . ALA A 1 103 ? 33.326 3.617 -39.438 1.00 96.75 103 ALA A N 1
ATOM 790 C CA . ALA A 1 103 ? 32.109 4.258 -38.953 1.00 96.75 103 ALA A CA 1
ATOM 791 C C . ALA A 1 103 ? 31.011 3.226 -38.640 1.00 96.75 103 ALA A C 1
ATOM 793 O O . ALA A 1 103 ? 30.359 3.314 -37.602 1.00 96.75 103 ALA A O 1
ATOM 794 N N . GLU A 1 104 ? 30.849 2.199 -39.476 1.00 97.44 104 GLU A N 1
ATOM 795 C CA . GLU A 1 104 ? 29.918 1.092 -39.234 1.00 97.44 104 GLU A CA 1
ATOM 796 C C . GLU A 1 104 ? 30.268 0.312 -37.960 1.00 97.44 104 GLU A C 1
ATOM 798 O O . GLU A 1 104 ? 29.380 0.015 -37.153 1.00 97.44 104 GLU A O 1
ATOM 803 N N . ALA A 1 105 ? 31.555 0.033 -37.731 1.00 97.75 105 ALA A N 1
ATOM 804 C CA . ALA A 1 105 ? 32.022 -0.633 -36.518 1.00 97.75 105 ALA A CA 1
ATOM 805 C C . ALA A 1 105 ? 31.805 0.223 -35.257 1.00 97.75 105 ALA A C 1
ATOM 807 O O . ALA A 1 105 ? 31.443 -0.303 -34.202 1.00 97.75 105 ALA A O 1
ATOM 808 N N . GLU A 1 106 ? 32.005 1.539 -35.343 1.00 97.81 106 GLU A N 1
ATOM 809 C CA . GLU A 1 106 ? 31.721 2.476 -34.250 1.00 97.81 106 GLU A CA 1
ATOM 810 C C . GLU A 1 106 ? 30.218 2.565 -33.961 1.00 97.81 106 GLU A C 1
ATOM 812 O O . GLU A 1 106 ? 29.810 2.436 -32.804 1.00 97.81 106 GLU A O 1
ATOM 817 N N . CYS A 1 107 ? 29.378 2.674 -34.995 1.00 96.62 107 CYS A N 1
ATOM 818 C CA . CYS A 1 107 ? 27.925 2.624 -34.853 1.00 96.62 107 CYS A CA 1
ATOM 819 C C . CYS A 1 107 ? 27.457 1.315 -34.211 1.00 96.62 107 CYS A C 1
ATOM 821 O O . CYS A 1 107 ? 26.565 1.342 -33.364 1.00 96.62 107 CYS A O 1
ATOM 823 N N . GLN A 1 108 ? 28.052 0.173 -34.569 1.00 97.12 108 GLN A N 1
ATOM 824 C CA . GLN A 1 108 ? 27.694 -1.105 -33.959 1.00 97.12 108 GLN A CA 1
ATOM 825 C C . GLN A 1 108 ? 28.037 -1.142 -32.466 1.00 97.12 108 GLN A C 1
ATOM 827 O O . GLN A 1 108 ? 27.188 -1.512 -31.660 1.00 97.12 108 GLN A O 1
ATOM 832 N N . LYS A 1 109 ? 29.231 -0.675 -32.078 1.00 97.44 109 LYS A N 1
ATOM 833 C CA . LYS A 1 109 ? 29.626 -0.588 -30.661 1.00 97.44 109 LYS A CA 1
ATOM 834 C C . LYS A 1 109 ? 28.686 0.304 -29.853 1.00 97.44 109 LYS A C 1
ATOM 836 O O . LYS A 1 109 ? 28.353 -0.037 -28.721 1.00 97.44 109 LYS A O 1
ATOM 841 N N . LEU A 1 110 ? 28.266 1.437 -30.421 1.00 97.00 110 LEU A N 1
ATOM 842 C CA . LEU A 1 110 ? 27.306 2.332 -29.773 1.00 97.00 110 LEU A CA 1
ATOM 843 C C . LEU A 1 110 ? 25.942 1.657 -29.608 1.00 97.00 110 LEU A C 1
ATOM 845 O O . LEU A 1 110 ? 25.394 1.694 -28.510 1.00 97.00 110 LEU A O 1
ATOM 849 N N . ARG A 1 111 ? 25.440 0.965 -30.641 1.00 97.50 111 ARG A N 1
ATOM 850 C CA . ARG A 1 111 ? 24.187 0.197 -30.554 1.00 97.50 111 ARG A CA 1
ATOM 851 C C . ARG A 1 111 ? 24.239 -0.881 -29.473 1.00 97.50 111 ARG A C 1
ATOM 853 O O . ARG A 1 111 ? 23.286 -1.018 -28.711 1.00 97.50 111 ARG A O 1
ATOM 860 N N . ASP A 1 112 ? 25.344 -1.614 -29.373 1.00 97.19 112 ASP A N 1
ATOM 861 C CA . ASP A 1 112 ? 25.507 -2.661 -28.359 1.00 97.19 112 ASP A CA 1
ATOM 862 C C . ASP A 1 112 ? 25.571 -2.062 -26.943 1.00 97.19 112 ASP A C 1
ATOM 864 O O . ASP A 1 112 ? 24.939 -2.569 -26.010 1.00 97.19 112 ASP A O 1
ATOM 868 N N . ALA A 1 113 ? 26.282 -0.941 -26.778 1.00 97.00 113 ALA A N 1
ATOM 869 C CA . ALA A 1 113 ? 26.353 -0.218 -25.511 1.00 97.00 113 ALA A CA 1
ATOM 870 C C . ALA A 1 113 ? 24.976 0.319 -25.087 1.00 97.00 113 ALA A C 1
ATOM 872 O O . ALA A 1 113 ? 24.562 0.104 -23.945 1.00 97.00 113 ALA A O 1
ATOM 873 N N . GLU A 1 114 ? 24.236 0.946 -26.003 1.00 96.88 114 GLU A N 1
ATOM 874 C CA . GLU A 1 114 ? 22.871 1.424 -25.767 1.00 96.88 114 GLU A CA 1
ATOM 875 C C . GLU A 1 114 ? 21.919 0.271 -25.437 1.00 96.88 114 GLU A C 1
ATOM 877 O O . GLU A 1 114 ? 21.173 0.356 -24.462 1.00 96.88 114 GLU A O 1
ATOM 882 N N . GLY A 1 115 ? 21.991 -0.839 -26.177 1.00 97.44 115 GLY A N 1
ATOM 883 C CA . GLY A 1 115 ? 21.198 -2.038 -25.910 1.00 97.44 115 GLY A CA 1
ATOM 884 C C . GLY A 1 115 ? 21.451 -2.600 -24.509 1.00 97.44 115 GLY A C 1
ATOM 885 O O . GLY A 1 115 ? 20.506 -2.895 -23.772 1.00 97.44 115 GLY A O 1
ATOM 886 N N . SER A 1 116 ? 22.719 -2.672 -24.092 1.00 97.12 116 SER A N 1
ATOM 887 C CA . SER A 1 116 ? 23.083 -3.116 -22.741 1.00 97.12 116 SER A CA 1
ATOM 888 C C . SER A 1 116 ? 22.584 -2.158 -21.650 1.00 97.12 116 SER A C 1
ATOM 890 O O . SER A 1 116 ? 22.067 -2.603 -20.622 1.00 97.12 116 SER A O 1
ATOM 892 N N . ALA A 1 117 ? 22.660 -0.843 -21.885 1.00 97.69 117 ALA A N 1
ATOM 893 C CA . ALA A 1 117 ? 22.180 0.170 -20.953 1.00 97.69 117 ALA A CA 1
ATOM 894 C C . ALA A 1 117 ? 20.651 0.127 -20.814 1.00 97.69 117 ALA A C 1
ATOM 896 O O . ALA A 1 117 ? 20.141 0.160 -19.693 1.00 97.69 117 ALA A O 1
ATOM 897 N N . LEU A 1 118 ? 19.923 -0.017 -21.926 1.00 97.88 118 LEU A N 1
ATOM 898 C CA . LEU A 1 118 ? 18.467 -0.163 -21.936 1.00 97.88 118 LEU A CA 1
ATOM 899 C C . LEU A 1 118 ? 18.025 -1.430 -21.200 1.00 97.88 118 LEU A C 1
ATOM 901 O O . LEU A 1 118 ? 17.146 -1.356 -20.345 1.00 97.88 118 LEU A O 1
ATOM 905 N N . SER A 1 119 ? 18.681 -2.568 -21.443 1.00 97.50 119 SER A N 1
ATOM 906 C CA . SER A 1 119 ? 18.433 -3.801 -20.686 1.00 97.50 119 SER A CA 1
ATOM 907 C C . SER A 1 119 ? 18.687 -3.613 -19.184 1.00 97.50 119 SER A C 1
ATOM 909 O O . SER A 1 119 ? 17.913 -4.089 -18.350 1.00 97.50 119 SER A O 1
ATOM 911 N N . GLY A 1 120 ? 19.760 -2.909 -18.816 1.00 98.19 120 GLY A N 1
ATOM 912 C CA . GLY A 1 120 ? 20.082 -2.614 -17.420 1.00 98.19 120 GLY A CA 1
ATOM 913 C C . GLY A 1 120 ? 19.062 -1.688 -16.751 1.00 98.19 120 GLY A C 1
ATOM 914 O O . GLY A 1 120 ? 18.730 -1.868 -15.582 1.00 98.19 120 GLY A O 1
ATOM 915 N N . LEU A 1 121 ? 18.532 -0.705 -17.479 1.00 98.06 121 LEU A N 1
ATOM 916 C CA . LEU A 1 121 ? 17.477 0.174 -16.975 1.00 98.06 121 LEU A CA 1
ATOM 917 C C . LEU A 1 121 ? 16.134 -0.550 -16.860 1.00 98.06 121 LEU A C 1
ATOM 919 O O . LEU A 1 121 ? 15.449 -0.365 -15.859 1.00 98.06 121 LEU A O 1
ATOM 923 N N . GLN A 1 122 ? 15.794 -1.411 -17.821 1.00 98.25 122 GLN A N 1
ATOM 924 C CA . GLN A 1 122 ? 14.561 -2.197 -17.791 1.00 98.25 122 GLN A CA 1
ATOM 925 C C . GLN A 1 122 ? 14.519 -3.124 -16.571 1.00 98.25 122 GLN A C 1
ATOM 927 O O . GLN A 1 122 ? 13.555 -3.111 -15.817 1.00 98.25 122 GLN A O 1
ATOM 932 N N . THR A 1 123 ? 15.606 -3.852 -16.305 1.00 98.31 123 THR A N 1
ATOM 933 C CA . THR A 1 123 ? 15.695 -4.733 -15.124 1.00 98.31 123 THR A CA 1
ATOM 934 C C . THR A 1 123 ? 15.591 -3.970 -13.801 1.00 98.31 123 THR A C 1
ATOM 936 O O . THR A 1 123 ? 14.944 -4.441 -12.867 1.00 98.31 123 THR A O 1
ATOM 939 N N . LYS A 1 124 ? 16.181 -2.770 -13.710 1.00 98.44 124 LYS A N 1
ATOM 940 C CA . LYS A 1 124 ? 16.013 -1.892 -12.541 1.00 98.44 124 LYS A CA 1
ATOM 941 C C . LYS A 1 124 ? 14.575 -1.411 -12.396 1.00 98.44 124 LYS A C 1
ATOM 943 O O . LYS A 1 124 ? 14.058 -1.432 -11.285 1.00 98.44 124 LYS A O 1
ATOM 948 N N . LEU A 1 125 ? 13.939 -0.999 -13.492 1.00 98.50 125 LEU A N 1
ATOM 949 C CA . LEU A 1 125 ? 12.538 -0.587 -13.491 1.00 98.50 125 LEU A CA 1
ATOM 950 C C . LEU A 1 125 ? 11.643 -1.725 -12.985 1.00 98.50 125 LEU A C 1
ATOM 952 O O . LEU A 1 125 ? 10.878 -1.516 -12.045 1.00 98.50 125 LEU A O 1
ATOM 956 N N . ASP A 1 126 ? 11.811 -2.932 -13.523 1.00 98.44 126 ASP A N 1
ATOM 957 C CA . ASP A 1 126 ? 11.045 -4.113 -13.116 1.00 98.44 126 ASP A CA 1
ATOM 958 C C . ASP A 1 126 ? 11.275 -4.455 -11.633 1.00 98.44 126 ASP A C 1
ATOM 960 O O . ASP A 1 126 ? 10.314 -4.679 -10.897 1.00 98.44 126 ASP A O 1
ATOM 964 N N . SER A 1 127 ? 12.525 -4.392 -11.151 1.00 98.38 127 SER A N 1
ATOM 965 C CA . SER A 1 127 ? 12.847 -4.561 -9.724 1.00 98.38 127 SER A CA 1
ATOM 966 C C . SER A 1 127 ? 12.134 -3.529 -8.851 1.00 98.38 127 SER A C 1
ATOM 968 O O . SER A 1 127 ? 11.469 -3.892 -7.882 1.00 98.38 127 SER A O 1
ATOM 970 N N . THR A 1 128 ? 12.211 -2.242 -9.207 1.00 98.31 128 THR A N 1
ATOM 971 C CA . THR A 1 128 ? 11.558 -1.181 -8.423 1.00 98.31 128 THR A CA 1
ATOM 972 C C . THR A 1 128 ? 10.036 -1.305 -8.431 1.00 98.31 128 THR A C 1
ATOM 974 O O . THR A 1 128 ? 9.391 -1.015 -7.425 1.00 98.31 128 THR A O 1
ATOM 977 N N . LEU A 1 129 ? 9.446 -1.786 -9.529 1.00 98.69 129 LEU A N 1
ATOM 978 C CA . LEU A 1 129 ? 8.011 -2.034 -9.627 1.00 98.69 129 LEU A CA 1
ATOM 979 C C . LEU A 1 129 ? 7.585 -3.203 -8.730 1.00 98.69 129 LEU A C 1
ATOM 981 O O . LEU A 1 129 ? 6.576 -3.097 -8.033 1.00 98.69 129 LEU A O 1
ATOM 985 N N . MET A 1 130 ? 8.364 -4.287 -8.687 1.00 98.50 130 MET A N 1
ATOM 986 C CA . MET A 1 130 ? 8.111 -5.416 -7.784 1.00 98.50 130 MET A CA 1
ATOM 987 C C . MET A 1 130 ? 8.241 -5.025 -6.307 1.00 98.50 130 MET A C 1
ATOM 989 O O . MET A 1 130 ? 7.411 -5.420 -5.484 1.00 98.50 130 MET A O 1
ATOM 993 N N . GLU A 1 131 ? 9.255 -4.230 -5.964 1.00 98.50 131 GLU A N 1
ATOM 994 C CA . GLU A 1 131 ? 9.432 -3.684 -4.615 1.00 98.50 131 GLU A CA 1
ATOM 995 C C . GLU A 1 131 ? 8.255 -2.787 -4.227 1.00 98.50 131 GLU A C 1
ATOM 997 O O . GLU A 1 131 ? 7.672 -2.960 -3.156 1.00 98.50 131 GLU A O 1
ATOM 1002 N N . HIS A 1 132 ? 7.849 -1.882 -5.121 1.00 98.56 132 HIS A N 1
ATOM 1003 C CA . HIS A 1 132 ? 6.690 -1.023 -4.911 1.00 98.56 132 HIS A CA 1
ATOM 1004 C C . HIS A 1 132 ? 5.410 -1.839 -4.688 1.00 98.56 132 HIS A C 1
ATOM 1006 O O . HIS A 1 132 ? 4.674 -1.574 -3.739 1.00 98.56 132 HIS A O 1
ATOM 1012 N N . GLN A 1 133 ? 5.155 -2.860 -5.513 1.00 98.69 133 GLN A N 1
ATOM 1013 C CA . GLN A 1 133 ? 3.995 -3.738 -5.345 1.00 98.69 133 GLN A CA 1
ATOM 1014 C C . GLN A 1 133 ? 4.022 -4.452 -3.988 1.00 98.69 133 GLN A C 1
ATOM 1016 O O . GLN A 1 133 ? 3.026 -4.456 -3.268 1.00 98.69 133 GLN A O 1
ATOM 1021 N N . THR A 1 134 ? 5.183 -4.976 -3.596 1.00 98.62 134 THR A N 1
ATOM 1022 C CA . THR A 1 134 ? 5.362 -5.650 -2.304 1.00 98.62 134 THR A CA 1
ATOM 1023 C C . THR A 1 134 ? 5.083 -4.707 -1.131 1.00 98.62 134 THR A C 1
ATO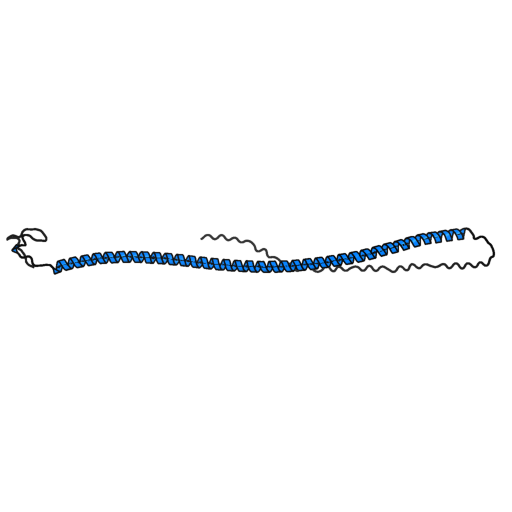M 1025 O O . THR A 1 134 ? 4.430 -5.096 -0.162 1.00 98.62 134 THR A O 1
ATOM 1028 N N . LEU A 1 135 ? 5.554 -3.459 -1.203 1.00 98.69 135 LEU A N 1
ATOM 1029 C CA . LEU A 1 135 ? 5.295 -2.449 -0.174 1.00 98.69 135 LEU A CA 1
ATOM 1030 C C . LEU A 1 135 ? 3.813 -2.067 -0.103 1.00 98.69 135 LEU A C 1
ATOM 1032 O O . LEU A 1 135 ? 3.283 -1.910 0.997 1.00 98.69 135 LEU A O 1
ATOM 1036 N N . MET A 1 136 ? 3.131 -1.960 -1.245 1.00 98.75 136 MET A N 1
ATOM 1037 C CA . MET A 1 136 ? 1.690 -1.698 -1.290 1.00 98.75 136 MET A CA 1
ATOM 1038 C C . MET A 1 136 ? 0.884 -2.837 -0.658 1.00 98.75 136 MET A C 1
ATOM 1040 O O . MET A 1 136 ? 0.001 -2.574 0.158 1.00 98.75 136 MET A O 1
ATOM 1044 N N . ASP A 1 137 ? 1.227 -4.093 -0.948 1.00 98.62 137 ASP A N 1
ATOM 1045 C CA . ASP A 1 137 ? 0.563 -5.256 -0.349 1.00 98.62 137 ASP A CA 1
ATOM 1046 C C . ASP A 1 137 ? 0.775 -5.301 1.175 1.00 98.62 137 ASP A C 1
ATOM 1048 O O . ASP A 1 137 ? -0.156 -5.566 1.942 1.00 98.62 137 ASP A O 1
ATOM 1052 N N . GLN A 1 138 ? 1.988 -4.980 1.642 1.00 98.75 138 GLN A N 1
ATOM 1053 C CA . GLN A 1 138 ? 2.281 -4.861 3.074 1.00 98.75 138 GLN A CA 1
ATOM 1054 C C . GLN A 1 138 ? 1.496 -3.725 3.732 1.00 98.75 138 GLN A C 1
ATOM 1056 O O . GLN A 1 138 ? 0.981 -3.900 4.837 1.00 98.75 138 GLN A O 1
ATOM 1061 N N . PHE A 1 139 ? 1.386 -2.575 3.065 1.00 98.69 139 PHE A N 1
ATOM 1062 C CA . PHE A 1 139 ? 0.623 -1.436 3.563 1.00 98.69 139 PHE A CA 1
ATOM 1063 C C . PHE A 1 139 ? -0.858 -1.787 3.735 1.00 98.69 139 PHE A C 1
ATOM 1065 O O . PHE A 1 139 ? -1.414 -1.555 4.809 1.00 98.69 139 PHE A O 1
ATOM 1072 N N . ILE A 1 140 ? -1.466 -2.427 2.731 1.00 98.62 140 ILE A N 1
ATOM 1073 C CA . ILE A 1 140 ? -2.855 -2.905 2.796 1.00 98.62 140 ILE A CA 1
ATOM 1074 C C . ILE A 1 140 ? -3.025 -3.882 3.966 1.00 98.62 140 ILE A C 1
ATOM 1076 O O . ILE A 1 140 ? -3.917 -3.708 4.793 1.00 98.62 140 ILE A O 1
ATOM 1080 N N . ALA A 1 141 ? -2.120 -4.854 4.114 1.00 98.69 141 ALA A N 1
ATOM 1081 C CA . ALA A 1 141 ? -2.190 -5.825 5.206 1.00 98.69 141 ALA A CA 1
ATOM 1082 C C . ALA A 1 141 ? -2.071 -5.179 6.601 1.00 98.69 141 ALA A C 1
ATOM 1084 O O . ALA A 1 141 ? -2.692 -5.644 7.561 1.00 98.69 141 ALA A O 1
ATOM 1085 N N . VAL A 1 142 ? -1.262 -4.125 6.746 1.00 98.75 142 VAL A N 1
ATOM 1086 C CA . VAL A 1 142 ? -1.158 -3.356 7.996 1.00 98.75 142 VAL A CA 1
ATOM 1087 C C . VAL A 1 142 ? -2.427 -2.544 8.243 1.00 98.75 142 VAL A C 1
ATOM 1089 O O . VAL A 1 142 ? -2.911 -2.522 9.375 1.00 98.75 142 VAL A O 1
ATOM 1092 N N . GLN A 1 143 ? -2.989 -1.923 7.207 1.00 98.81 143 GLN A N 1
ATOM 1093 C CA . GLN A 1 143 ? -4.235 -1.172 7.305 1.00 98.81 143 GLN A CA 1
ATOM 1094 C C . GLN A 1 143 ? -5.399 -2.073 7.742 1.00 98.81 143 GLN A C 1
ATOM 1096 O O . GLN A 1 143 ? -6.103 -1.730 8.691 1.00 98.81 143 GLN A O 1
ATOM 1101 N N . ASP A 1 144 ? -5.536 -3.259 7.146 1.00 98.69 144 ASP A N 1
ATOM 1102 C CA . ASP A 1 144 ? -6.559 -4.243 7.517 1.00 98.69 144 ASP A CA 1
ATOM 1103 C C . ASP A 1 144 ? -6.418 -4.694 8.975 1.00 98.69 144 ASP A C 1
ATOM 1105 O O . ASP A 1 144 ? -7.403 -4.773 9.715 1.00 98.69 144 ASP A O 1
ATOM 1109 N N . LYS A 1 145 ? -5.183 -4.957 9.423 1.00 98.69 145 LYS A N 1
ATOM 1110 C CA . LYS A 1 145 ? -4.903 -5.287 10.828 1.00 98.69 145 LYS A CA 1
ATOM 1111 C C . LYS A 1 145 ? -5.266 -4.138 11.760 1.00 98.69 145 LYS A C 1
ATOM 1113 O O . LYS A 1 145 ? -5.823 -4.392 12.824 1.00 98.69 145 LYS A O 1
ATOM 1118 N N . ASN A 1 146 ? -4.977 -2.895 11.378 1.00 98.69 146 ASN A N 1
ATOM 1119 C CA . ASN A 1 146 ? -5.339 -1.738 12.190 1.00 98.69 146 ASN A CA 1
ATOM 1120 C C . ASN A 1 146 ? -6.864 -1.614 12.325 1.00 98.69 146 ASN A C 1
ATOM 1122 O O . ASN A 1 146 ? -7.367 -1.502 13.438 1.00 98.69 146 ASN A O 1
ATOM 1126 N N . SER A 1 147 ? -7.612 -1.762 11.229 1.00 98.69 147 SER A N 1
ATOM 1127 C CA . SER A 1 147 ? -9.080 -1.758 11.272 1.00 98.69 147 SER A CA 1
ATOM 1128 C C . SER A 1 147 ? -9.655 -2.889 12.136 1.00 98.69 147 SER A C 1
ATOM 1130 O O . SER A 1 147 ? -10.629 -2.680 12.860 1.00 98.69 147 SER A O 1
ATOM 1132 N N . GLN A 1 148 ? -9.044 -4.078 12.124 1.00 98.69 148 GLN A N 1
ATOM 1133 C CA . GLN A 1 148 ? -9.433 -5.178 13.018 1.00 98.69 148 GLN A CA 1
ATOM 1134 C C . GLN A 1 148 ? -9.171 -4.849 14.494 1.00 98.69 148 GLN A C 1
ATOM 1136 O O . GLN A 1 148 ? -10.019 -5.124 15.344 1.00 98.69 148 GLN A O 1
ATOM 1141 N N . LEU A 1 149 ? -8.018 -4.249 14.807 1.00 98.75 149 LEU A N 1
ATOM 1142 C CA . LEU A 1 149 ? -7.677 -3.836 16.170 1.00 98.75 149 LEU A CA 1
ATOM 1143 C C . LEU A 1 149 ? -8.600 -2.724 16.677 1.00 98.75 149 LEU A C 1
ATOM 1145 O O . LEU A 1 149 ? -9.041 -2.784 17.822 1.00 98.75 149 LEU A O 1
ATOM 1149 N N . GLU A 1 150 ? -8.944 -1.753 15.834 1.00 98.81 150 GLU A N 1
ATOM 1150 C CA . GLU A 1 150 ? -9.908 -0.696 16.157 1.00 98.81 150 GLU A CA 1
ATOM 1151 C C . GLU A 1 150 ? -11.301 -1.275 16.453 1.00 98.81 150 GLU A C 1
ATOM 1153 O O . GLU A 1 150 ? -11.930 -0.902 17.446 1.00 98.81 150 GLU A O 1
ATOM 1158 N N . ALA A 1 151 ? -11.763 -2.245 15.657 1.00 98.69 151 ALA A N 1
ATOM 1159 C CA . ALA A 1 151 ? -13.031 -2.934 15.900 1.00 98.69 151 ALA A CA 1
ATOM 1160 C C . ALA A 1 151 ? -13.022 -3.741 17.214 1.00 98.69 151 ALA A C 1
ATOM 1162 O O . ALA A 1 151 ? -13.986 -3.697 17.989 1.00 98.69 151 ALA A O 1
ATOM 1163 N N . ALA A 1 152 ? -11.924 -4.447 17.501 1.00 98.69 152 ALA A N 1
ATOM 1164 C CA . ALA A 1 152 ? -11.752 -5.190 18.748 1.00 98.69 152 ALA A CA 1
ATOM 1165 C C . ALA A 1 152 ? -11.706 -4.255 19.968 1.00 98.69 152 ALA A C 1
ATOM 1167 O O . ALA A 1 152 ? -12.350 -4.526 20.983 1.00 98.69 152 ALA A O 1
ATOM 1168 N N . LEU A 1 153 ? -11.001 -3.126 19.854 1.00 98.69 153 LEU A N 1
ATOM 1169 C CA . LEU A 1 153 ? -10.945 -2.095 20.888 1.00 98.69 153 LEU A CA 1
ATOM 1170 C C . LEU A 1 153 ? -12.336 -1.512 21.161 1.00 98.69 153 LEU A C 1
ATOM 1172 O O . LEU A 1 153 ? -12.729 -1.396 22.321 1.00 98.69 153 LEU A O 1
ATOM 1176 N N . GLY A 1 154 ? -13.098 -1.201 20.109 1.00 98.69 154 GLY A N 1
ATOM 1177 C CA . GLY A 1 154 ? -14.475 -0.719 20.229 1.00 98.69 154 GLY A CA 1
ATOM 1178 C C . GLY A 1 154 ? -15.387 -1.717 20.946 1.00 98.69 154 GLY A C 1
ATOM 1179 O O . GLY A 1 154 ? -16.152 -1.328 21.828 1.00 98.69 154 GLY A O 1
ATOM 1180 N N . THR A 1 155 ? -15.256 -3.008 20.633 1.00 98.69 155 THR A N 1
ATOM 1181 C CA . THR A 1 155 ? -16.018 -4.083 21.292 1.00 98.69 155 THR A CA 1
ATOM 1182 C C . THR A 1 155 ? -15.661 -4.188 22.777 1.00 98.69 155 THR A C 1
ATOM 1184 O O . THR A 1 155 ? -16.543 -4.134 23.631 1.00 98.69 155 THR A O 1
ATOM 1187 N N . CYS A 1 156 ? -14.366 -4.244 23.103 1.00 98.62 156 CYS A N 1
ATOM 1188 C CA . CYS A 1 156 ? -13.883 -4.305 24.485 1.00 98.62 156 CYS A CA 1
ATOM 1189 C C . CYS A 1 156 ? -14.335 -3.085 25.305 1.00 98.62 156 CYS A C 1
ATOM 1191 O O . CYS A 1 156 ? -14.738 -3.211 26.461 1.00 98.62 156 CYS A O 1
ATOM 1193 N N . HIS A 1 157 ? -14.331 -1.896 24.698 1.00 98.75 157 HIS A N 1
ATOM 1194 C CA . HIS A 1 157 ? -14.820 -0.683 25.344 1.00 98.75 157 HIS A CA 1
ATOM 1195 C C . HIS A 1 157 ? -16.316 -0.772 25.685 1.00 98.75 157 HIS A C 1
ATOM 1197 O O . HIS A 1 157 ? -16.706 -0.473 26.813 1.00 98.75 157 HIS A O 1
ATOM 1203 N N . GLN A 1 158 ? -17.149 -1.248 24.754 1.00 98.75 158 GLN A N 1
ATOM 1204 C CA . GLN A 1 158 ? -18.583 -1.449 24.996 1.00 98.75 158 GLN A CA 1
ATOM 1205 C C . GLN A 1 158 ? -18.848 -2.486 26.097 1.00 98.75 158 GLN A C 1
ATOM 1207 O O . GLN A 1 158 ? -19.721 -2.282 26.947 1.00 98.75 158 GLN A O 1
ATOM 1212 N N . GLU A 1 159 ? -18.084 -3.580 26.119 1.00 98.75 159 GLU A N 1
ATOM 1213 C CA . GLU A 1 159 ? -18.161 -4.593 27.175 1.00 98.75 159 GLU A CA 1
ATOM 1214 C C . GLU A 1 159 ? -17.781 -4.016 28.542 1.00 98.75 159 GLU A C 1
ATOM 1216 O O . GLU A 1 159 ? -18.500 -4.233 29.520 1.00 98.75 159 GLU A O 1
ATOM 1221 N N . LEU A 1 160 ? -16.705 -3.226 28.611 1.00 98.75 160 LEU A N 1
ATOM 1222 C CA . LEU A 1 160 ? -16.271 -2.556 29.836 1.00 98.75 160 LEU A CA 1
ATOM 1223 C C . LEU A 1 160 ? -17.358 -1.618 30.374 1.00 98.75 160 LEU A C 1
ATOM 1225 O O . LEU A 1 160 ? -17.686 -1.675 31.559 1.00 98.75 160 LEU A O 1
ATOM 1229 N N . GLU A 1 161 ? -17.951 -0.787 29.515 1.00 98.69 161 GLU A N 1
ATOM 1230 C CA . GLU A 1 161 ? -19.049 0.093 29.918 1.00 98.69 161 GLU A CA 1
ATOM 1231 C C . GLU A 1 161 ? -20.266 -0.699 30.415 1.00 98.69 161 GLU A C 1
ATOM 1233 O O . GLU A 1 161 ? -20.920 -0.308 31.385 1.00 98.69 161 GLU A O 1
ATOM 1238 N N . SER A 1 162 ? -20.594 -1.812 29.756 1.00 98.69 162 SER A N 1
ATOM 1239 C CA . SER A 1 162 ? -21.686 -2.698 30.166 1.00 98.69 162 SER A CA 1
ATOM 1240 C C . SER A 1 162 ? -21.433 -3.287 31.556 1.00 98.69 162 SER A C 1
ATOM 1242 O O . SER A 1 162 ? -22.277 -3.166 32.449 1.00 98.69 162 SER A O 1
ATOM 1244 N N . LEU A 1 163 ? -20.237 -3.834 31.787 1.00 98.75 163 LEU A N 1
ATOM 1245 C CA . LEU A 1 163 ? -19.830 -4.369 33.086 1.00 98.75 163 LEU A CA 1
ATOM 1246 C C . LEU A 1 163 ? -19.821 -3.287 34.169 1.00 98.75 163 LEU A C 1
ATOM 1248 O O . LEU A 1 163 ? -20.278 -3.537 35.284 1.00 98.75 163 LEU A O 1
ATOM 1252 N N . GLN A 1 164 ? -19.373 -2.072 33.849 1.00 98.75 164 GLN A N 1
ATOM 1253 C CA . GLN A 1 164 ? -19.401 -0.949 34.781 1.00 98.75 164 GLN A CA 1
ATOM 1254 C C . GLN A 1 164 ? -20.834 -0.614 35.223 1.00 98.75 164 GLN A C 1
ATOM 1256 O O . GLN A 1 164 ? -21.069 -0.406 36.416 1.00 98.75 164 GLN A O 1
ATOM 1261 N N . ARG A 1 165 ? -21.806 -0.610 34.299 1.00 98.69 165 ARG A N 1
ATOM 1262 C CA . ARG A 1 165 ? -23.230 -0.417 34.634 1.00 98.69 165 ARG A CA 1
ATOM 1263 C C . ARG A 1 165 ? -23.736 -1.529 35.558 1.00 98.69 165 ARG A C 1
ATOM 1265 O O . ARG A 1 165 ? -24.319 -1.230 36.597 1.00 98.69 165 ARG A O 1
ATOM 1272 N N . ILE A 1 166 ? -23.434 -2.789 35.238 1.00 98.69 166 ILE A N 1
ATOM 1273 C CA . ILE A 1 166 ? -23.828 -3.950 36.055 1.00 98.69 166 ILE A CA 1
ATOM 1274 C C . ILE A 1 166 ? -23.258 -3.847 37.477 1.00 98.69 166 ILE A C 1
ATOM 1276 O O . ILE A 1 166 ? -23.982 -4.060 38.448 1.00 98.69 166 ILE A O 1
ATOM 1280 N N . VAL A 1 167 ? -21.981 -3.487 37.628 1.00 98.75 167 VAL A N 1
ATOM 1281 C CA . VAL A 1 167 ? -21.338 -3.330 38.944 1.00 98.75 167 VAL A CA 1
ATOM 1282 C C . VAL A 1 167 ? -22.023 -2.245 39.778 1.00 98.75 167 VAL A C 1
ATOM 1284 O O . VAL A 1 167 ? -22.252 -2.444 40.973 1.00 98.75 167 VAL A O 1
ATOM 1287 N N . LEU A 1 168 ? -22.390 -1.116 39.167 1.00 98.69 168 LEU A N 1
ATOM 1288 C CA . LEU A 1 168 ? -23.112 -0.046 39.860 1.00 98.69 168 LEU A CA 1
ATOM 1289 C C . LEU A 1 168 ? -24.497 -0.505 40.333 1.00 98.69 168 LEU A C 1
ATOM 1291 O O . LEU A 1 168 ? -24.882 -0.213 41.469 1.00 98.69 168 LEU A O 1
ATOM 1295 N N . ASP A 1 169 ? -25.227 -1.248 39.504 1.00 98.75 169 ASP A N 1
ATOM 1296 C CA . ASP A 1 169 ? -26.541 -1.784 39.863 1.00 98.75 169 ASP A CA 1
ATOM 1297 C C . ASP A 1 169 ? -26.448 -2.818 40.988 1.00 98.75 169 ASP A C 1
ATOM 1299 O O . ASP A 1 169 ? -27.220 -2.756 41.950 1.00 98.75 169 ASP A O 1
ATOM 1303 N N . LEU A 1 170 ? -25.456 -3.710 40.935 1.00 98.75 170 LEU A N 1
ATOM 1304 C CA . LEU A 1 170 ? -25.168 -4.645 42.024 1.00 98.75 170 LEU A CA 1
ATOM 1305 C C . LEU A 1 170 ? -24.816 -3.910 43.323 1.00 98.75 170 LEU A C 1
ATOM 1307 O O . LEU A 1 170 ? -25.266 -4.318 44.393 1.00 98.75 170 LEU A O 1
ATOM 1311 N N . GLY A 1 171 ? -24.079 -2.798 43.247 1.00 98.50 171 GLY A N 1
ATOM 1312 C CA . GLY A 1 171 ? -23.801 -1.937 44.398 1.00 98.50 171 GLY A CA 1
ATOM 1313 C C . GLY A 1 171 ? -25.078 -1.383 45.039 1.00 98.50 171 GLY A C 1
ATOM 1314 O O . GLY A 1 171 ? -25.255 -1.480 46.256 1.00 98.50 171 GLY A O 1
ATOM 1315 N N . ARG A 1 172 ? -26.015 -0.877 44.225 1.00 98.75 172 ARG A N 1
ATOM 1316 C CA . ARG A 1 172 ? -27.324 -0.383 44.701 1.00 98.75 172 ARG A CA 1
ATOM 1317 C C . ARG A 1 172 ? -28.170 -1.494 45.326 1.00 98.75 172 ARG A C 1
ATOM 1319 O O . ARG A 1 172 ? -28.792 -1.288 46.372 1.00 98.75 172 ARG A O 1
ATOM 1326 N N . GLN A 1 173 ? -28.195 -2.673 44.706 1.00 98.69 173 GLN A N 1
ATOM 1327 C CA . GLN A 1 173 ? -28.921 -3.833 45.229 1.00 98.69 173 GLN A CA 1
ATOM 1328 C C . GLN A 1 173 ? -28.330 -4.302 46.562 1.00 98.69 173 GLN A C 1
ATOM 1330 O O . GLN A 1 173 ? -29.073 -4.517 47.518 1.00 98.69 173 GLN A O 1
ATOM 1335 N N . ASN A 1 174 ? -27.002 -4.385 46.665 1.00 98.69 174 ASN A N 1
ATOM 1336 C CA . ASN A 1 174 ? -26.317 -4.768 47.898 1.00 98.69 174 ASN A CA 1
ATOM 1337 C C . ASN A 1 174 ? -26.613 -3.774 49.033 1.00 98.69 174 ASN A C 1
ATOM 1339 O O . ASN A 1 174 ? -27.016 -4.185 50.117 1.00 98.69 174 ASN A O 1
ATOM 1343 N N . GLN A 1 175 ? -26.548 -2.466 48.763 1.00 98.62 175 GLN A N 1
ATOM 1344 C CA . GLN A 1 175 ? -26.925 -1.441 49.740 1.00 98.62 175 GLN A CA 1
ATOM 1345 C C . GLN A 1 175 ? -28.380 -1.599 50.212 1.00 98.62 175 GLN A C 1
ATOM 1347 O O . GLN A 1 175 ? -28.665 -1.513 51.407 1.00 98.62 175 GLN A O 1
ATOM 1352 N N . THR A 1 176 ? -29.306 -1.869 49.287 1.00 98.56 176 THR A N 1
ATOM 1353 C CA . THR A 1 176 ? -30.723 -2.100 49.612 1.00 98.56 176 THR A CA 1
ATOM 1354 C C . THR A 1 176 ? -30.890 -3.299 50.548 1.00 98.56 176 THR A C 1
ATOM 1356 O O . THR A 1 176 ? -31.642 -3.223 51.522 1.00 98.56 176 THR A O 1
ATOM 1359 N N . LEU A 1 177 ? -30.163 -4.389 50.286 1.00 98.62 177 LEU A N 1
ATOM 1360 C CA . LEU A 1 177 ? -30.173 -5.587 51.122 1.00 98.62 177 LEU A CA 1
ATOM 1361 C C . LEU A 1 177 ? -29.585 -5.325 52.511 1.00 98.62 177 LEU A C 1
ATOM 1363 O O . LEU A 1 177 ? -30.187 -5.742 53.498 1.00 98.62 177 LEU A O 1
ATOM 1367 N N . GLN A 1 178 ? -28.474 -4.592 52.608 1.00 98.38 178 GLN A N 1
ATOM 1368 C CA . GLN A 1 178 ? -27.865 -4.235 53.893 1.00 98.38 178 GLN A CA 1
ATOM 1369 C C . GLN A 1 178 ? -28.816 -3.402 54.759 1.00 98.38 178 GLN A C 1
ATOM 1371 O O . GLN A 1 178 ? -29.023 -3.726 55.926 1.00 98.38 178 GLN A O 1
ATOM 1376 N N . ILE A 1 179 ? -29.475 -2.393 54.178 1.00 98.00 179 ILE A N 1
ATOM 1377 C CA . ILE A 1 179 ? -30.478 -1.579 54.885 1.00 98.00 179 ILE A CA 1
ATOM 1378 C C . ILE A 1 179 ? -31.658 -2.448 55.342 1.00 98.00 179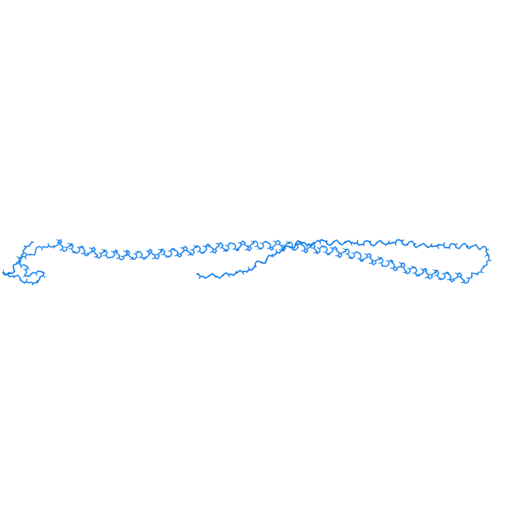 ILE A C 1
ATOM 1380 O O . ILE A 1 179 ? -32.161 -2.294 56.456 1.00 98.00 179 ILE A O 1
ATOM 1384 N N . ALA A 1 180 ? -32.133 -3.360 54.490 1.00 97.62 180 ALA A N 1
ATOM 1385 C CA . ALA A 1 180 ? -33.220 -4.267 54.846 1.00 97.62 180 ALA A CA 1
ATOM 1386 C C . ALA A 1 180 ? -32.821 -5.206 55.995 1.00 97.62 180 ALA A C 1
ATOM 1388 O O . ALA A 1 180 ? -33.608 -5.397 56.922 1.00 97.62 180 ALA A O 1
ATOM 1389 N N . GLN A 1 181 ? -31.601 -5.742 55.961 1.00 97.62 181 GLN A N 1
ATOM 1390 C CA . GLN A 1 181 ? -31.052 -6.583 57.018 1.00 97.62 181 GLN A CA 1
ATOM 1391 C C . GLN A 1 181 ? -30.922 -5.810 58.332 1.00 97.62 181 GLN A C 1
ATOM 1393 O O . GLN A 1 181 ? -31.426 -6.279 59.347 1.00 97.62 181 GLN A O 1
ATOM 1398 N N . GLU A 1 182 ? -30.340 -4.610 58.315 1.00 97.50 182 GLU A N 1
ATOM 1399 C CA . GLU A 1 182 ? -30.197 -3.751 59.496 1.00 97.50 182 GLU A CA 1
ATOM 1400 C C . GLU A 1 182 ? -31.559 -3.448 60.144 1.00 97.50 182 GLU A C 1
ATOM 1402 O O . GLU A 1 182 ? -31.732 -3.552 61.360 1.00 97.50 182 GLU A O 1
ATOM 1407 N N . ARG A 1 183 ? -32.579 -3.157 59.325 1.00 95.62 183 ARG A N 1
ATOM 1408 C CA . ARG A 1 183 ? -33.963 -2.954 59.787 1.00 95.62 183 ARG A CA 1
ATOM 1409 C C . ARG A 1 183 ? -34.608 -4.203 60.378 1.00 95.62 183 ARG A C 1
ATOM 1411 O O . ARG A 1 183 ? -35.598 -4.064 61.092 1.00 95.62 183 ARG A O 1
ATOM 1418 N N . LEU A 1 184 ? -34.145 -5.402 60.029 1.00 95.00 184 LEU A N 1
ATOM 1419 C CA . LEU A 1 184 ? -34.627 -6.664 60.596 1.00 95.00 184 LEU A CA 1
ATOM 1420 C C . LEU A 1 184 ? -33.882 -7.005 61.889 1.00 95.00 184 LEU A C 1
ATOM 1422 O O . LEU A 1 184 ? -34.523 -7.422 62.850 1.00 95.00 184 LEU A O 1
ATOM 1426 N N . THR A 1 185 ? -32.566 -6.786 61.935 1.00 95.44 185 THR A N 1
ATOM 1427 C CA . THR A 1 185 ? -31.729 -7.088 63.106 1.00 95.44 185 THR A CA 1
ATOM 1428 C C . THR A 1 185 ? -31.942 -6.103 64.248 1.00 95.44 185 THR A C 1
ATOM 1430 O O . THR A 1 185 ? -31.901 -6.502 65.406 1.00 95.44 185 THR A O 1
ATOM 1433 N N . ASN A 1 186 ? -32.225 -4.834 63.944 1.00 93.88 186 ASN A N 1
ATOM 1434 C CA . ASN A 1 186 ? -32.446 -3.791 64.950 1.00 93.88 186 ASN A CA 1
ATOM 1435 C C . ASN A 1 186 ? -33.910 -3.690 65.414 1.00 93.88 186 ASN A C 1
ATOM 1437 O O . ASN A 1 186 ? -34.282 -2.718 66.073 1.00 93.88 186 ASN A O 1
ATOM 1441 N N . ARG A 1 187 ? -34.771 -4.665 65.081 1.00 89.06 187 ARG A N 1
ATOM 1442 C CA . ARG A 1 187 ? -36.156 -4.675 65.574 1.00 89.06 187 ARG A CA 1
ATOM 1443 C C . ARG A 1 187 ? -36.169 -4.960 67.065 1.00 89.06 187 ARG A C 1
ATOM 1445 O O . ARG A 1 187 ? -35.832 -6.055 67.501 1.00 89.06 187 ARG A O 1
ATOM 1452 N N . GLN A 1 188 ? -36.612 -3.976 67.832 1.00 86.31 188 GLN A N 1
ATOM 1453 C CA . GLN A 1 188 ? -36.871 -4.128 69.254 1.00 86.31 188 GLN A CA 1
ATOM 1454 C C . GLN A 1 188 ? -38.374 -4.228 69.491 1.00 86.31 188 GLN A C 1
ATOM 1456 O O . GLN A 1 188 ? -39.177 -3.624 68.775 1.00 86.31 188 GLN A O 1
ATOM 1461 N N . TRP A 1 189 ? -38.747 -5.010 70.500 1.00 86.88 189 TRP A N 1
ATOM 1462 C CA . TRP A 1 189 ? -40.121 -5.075 70.970 1.00 86.88 189 TRP A CA 1
ATOM 1463 C C . TRP A 1 189 ? -40.531 -3.708 71.513 1.00 86.88 189 TRP A C 1
ATOM 1465 O O . TRP A 1 189 ? -39.921 -3.190 72.446 1.00 86.88 189 TRP A O 1
ATOM 1475 N N . VAL A 1 190 ? -41.555 -3.115 70.903 1.00 86.81 190 VAL A N 1
ATOM 1476 C CA . VAL A 1 190 ? -42.147 -1.868 71.386 1.00 86.81 190 VAL A CA 1
ATOM 1477 C C . VAL A 1 190 ? -43.000 -2.205 72.604 1.00 86.81 190 VAL A C 1
ATOM 1479 O O . VAL A 1 190 ? -43.831 -3.110 72.537 1.00 86.81 190 VAL A O 1
ATOM 1482 N N . ALA A 1 191 ? -42.782 -1.502 73.716 1.00 88.12 191 ALA A N 1
ATOM 1483 C CA . ALA A 1 191 ? -43.591 -1.675 74.917 1.00 88.12 191 ALA A CA 1
ATOM 1484 C C . ALA A 1 191 ? -45.066 -1.366 74.622 1.00 88.12 191 ALA A C 1
ATOM 1486 O O . ALA A 1 191 ? -45.378 -0.432 73.881 1.00 88.12 191 ALA A O 1
ATOM 1487 N N . ASP A 1 192 ? -45.986 -2.113 75.233 1.00 87.12 192 ASP A N 1
ATOM 1488 C CA . ASP A 1 192 ? -47.413 -1.927 74.970 1.00 87.12 192 ASP A CA 1
ATOM 1489 C C . ASP A 1 192 ? -47.859 -0.491 75.264 1.00 87.12 192 ASP A C 1
ATOM 1491 O O . ASP A 1 192 ? -48.653 0.065 74.518 1.00 87.12 192 ASP A O 1
ATOM 1495 N N . GLU A 1 193 ? -47.318 0.158 76.288 1.00 90.81 193 GLU A N 1
ATOM 1496 C CA . GLU A 1 193 ? -47.682 1.526 76.676 1.00 90.81 193 GLU A CA 1
ATOM 1497 C C . GLU A 1 193 ? -47.407 2.569 75.579 1.00 90.81 193 GLU A C 1
ATOM 1499 O O . GLU A 1 193 ? -48.161 3.532 75.450 1.00 90.81 193 GLU A O 1
ATOM 1504 N N . SER A 1 194 ? -46.378 2.366 74.750 1.00 89.00 194 SER A N 1
ATOM 1505 C CA . SER A 1 194 ? -45.987 3.318 73.703 1.00 89.00 194 SER A CA 1
ATOM 1506 C C . SER A 1 194 ? -46.657 3.062 72.349 1.00 89.00 194 SER A C 1
ATOM 1508 O O . SER A 1 194 ? -46.724 3.962 71.511 1.00 89.00 194 SER A O 1
ATOM 1510 N N . ALA A 1 195 ? -47.217 1.872 72.120 1.00 90.94 195 ALA A N 1
ATOM 1511 C CA . ALA A 1 195 ? -47.951 1.555 70.897 1.00 90.94 195 ALA A CA 1
ATOM 1512 C C . ALA A 1 195 ? -49.424 2.010 70.994 1.00 90.94 195 ALA A C 1
ATOM 1514 O O . ALA A 1 195 ? -50.273 1.270 71.481 1.00 90.94 195 ALA A O 1
ATOM 1515 N N . ILE A 1 196 ? -49.763 3.218 70.532 1.00 91.62 196 ILE A N 1
ATOM 1516 C CA . ILE A 1 196 ? -51.134 3.781 70.632 1.00 91.62 196 ILE A CA 1
ATOM 1517 C C . ILE A 1 196 ? -52.052 3.301 69.488 1.00 91.62 196 ILE A C 1
ATOM 1519 O O . ILE A 1 196 ? -53.252 3.099 69.682 1.00 91.62 196 ILE A O 1
ATOM 1523 N N . ALA A 1 197 ? -51.484 3.033 68.311 1.00 92.81 197 ALA A N 1
ATOM 1524 C CA . ALA A 1 197 ? -52.206 2.579 67.124 1.00 92.81 197 ALA A CA 1
ATOM 1525 C C . ALA A 1 197 ? -51.429 1.495 66.362 1.00 92.81 197 ALA A C 1
ATOM 1527 O O . ALA A 1 197 ? -50.211 1.361 66.500 1.00 92.81 197 ALA A O 1
ATOM 1528 N N . CYS A 1 198 ? -52.130 0.718 65.535 1.00 91.12 198 CYS A N 1
ATOM 1529 C CA . CYS A 1 198 ? -51.511 -0.295 64.686 1.00 91.12 198 CYS A CA 1
ATOM 1530 C C . CYS A 1 198 ? -50.564 0.350 63.665 1.00 91.12 198 CYS A C 1
ATOM 1532 O O . CYS A 1 198 ? -50.998 1.141 62.832 1.00 91.12 198 CYS A O 1
ATOM 1534 N N . SER A 1 199 ? -49.293 -0.055 63.642 1.00 89.25 199 SER A N 1
ATOM 1535 C CA . SER A 1 199 ? -48.292 0.506 62.720 1.00 89.25 199 SER A CA 1
ATOM 1536 C C . SER A 1 199 ? -48.585 0.249 61.234 1.00 89.25 199 SER A C 1
ATOM 1538 O O . SER A 1 199 ? -48.033 0.938 60.385 1.00 89.25 199 SER A O 1
ATOM 1540 N N . ASN A 1 200 ? -49.440 -0.728 60.906 1.00 92.69 200 ASN A N 1
ATOM 1541 C CA . ASN A 1 200 ? -49.774 -1.072 59.520 1.00 92.69 200 ASN A CA 1
ATOM 1542 C C . ASN A 1 200 ? -51.017 -0.330 58.996 1.00 92.69 200 ASN A C 1
ATOM 1544 O O . ASN A 1 200 ? -51.022 0.141 57.866 1.00 92.69 200 ASN A O 1
ATOM 1548 N N . CYS A 1 201 ? -52.082 -0.232 59.801 1.00 93.75 201 CYS A N 1
ATOM 1549 C CA . CYS A 1 201 ? -53.364 0.352 59.373 1.00 93.75 201 CYS A CA 1
ATOM 1550 C C . CYS A 1 201 ? -53.766 1.629 60.126 1.00 93.75 201 CYS A C 1
ATOM 1552 O O . CYS A 1 201 ? -54.849 2.154 59.885 1.00 93.75 201 CYS A O 1
ATOM 1554 N N . GLN A 1 202 ? -52.921 2.099 61.048 1.00 94.38 202 GLN A N 1
ATOM 1555 C CA . GLN A 1 202 ? -53.086 3.309 61.865 1.00 94.38 202 GLN A CA 1
ATOM 1556 C C . GLN A 1 202 ? -54.365 3.383 62.717 1.00 94.38 202 GLN A C 1
ATOM 1558 O O . GLN A 1 202 ? -54.705 4.442 63.230 1.00 94.38 202 GLN A O 1
ATOM 1563 N N . ARG A 1 203 ? -55.075 2.267 62.926 1.00 94.56 203 ARG A N 1
ATOM 1564 C CA . ARG A 1 203 ? -56.230 2.230 63.838 1.00 94.56 203 ARG A CA 1
ATOM 1565 C C . ARG A 1 203 ? -55.774 2.233 65.293 1.00 94.56 203 ARG A C 1
ATOM 1567 O O . ARG A 1 203 ? -54.913 1.431 65.658 1.00 94.56 203 ARG A O 1
ATOM 1574 N N . GLU A 1 204 ? -56.380 3.095 66.104 1.00 95.00 204 GLU A N 1
ATOM 1575 C CA . GLU A 1 204 ? -56.130 3.172 67.545 1.00 95.00 204 GLU A CA 1
ATOM 1576 C C . GLU A 1 204 ? -56.563 1.889 68.257 1.00 95.00 204 GLU A C 1
ATOM 1578 O O . GLU A 1 204 ? -57.598 1.285 67.944 1.00 95.00 204 GLU A O 1
ATOM 1583 N N . PHE A 1 205 ? -55.750 1.463 69.221 1.00 93.12 205 PHE A N 1
ATOM 1584 C CA . PHE A 1 205 ? -56.080 0.305 70.036 1.00 93.12 205 PHE A CA 1
ATOM 1585 C C . PHE A 1 205 ? -57.167 0.664 71.046 1.00 93.12 205 PHE A C 1
ATOM 1587 O O . PHE A 1 205 ? -57.142 1.710 71.688 1.00 93.12 205 PHE A O 1
ATOM 1594 N N . SER A 1 206 ? -58.125 -0.239 71.209 1.00 92.50 206 SER A N 1
ATOM 1595 C CA . SER A 1 206 ? -59.235 -0.092 72.148 1.00 92.50 206 SER A CA 1
ATOM 1596 C C . SER A 1 206 ? -59.563 -1.443 72.775 1.00 92.50 206 SER A C 1
ATOM 1598 O O . SER A 1 206 ? -58.977 -2.469 72.431 1.00 92.50 206 SER A O 1
ATOM 1600 N N . ILE A 1 207 ? -60.536 -1.484 73.683 1.00 89.12 207 ILE A N 1
ATOM 1601 C CA . ILE A 1 207 ? -60.976 -2.740 74.312 1.00 89.12 207 ILE A CA 1
ATOM 1602 C C . ILE A 1 207 ? -61.436 -3.765 73.255 1.00 89.12 207 ILE A C 1
ATOM 1604 O O . ILE A 1 207 ? -61.209 -4.968 73.419 1.00 89.12 207 ILE A O 1
ATOM 1608 N N . SER A 1 208 ? -62.032 -3.281 72.160 1.00 91.25 208 SER A N 1
ATOM 1609 C CA . SER A 1 208 ? -62.501 -4.077 71.020 1.00 91.25 208 SER A CA 1
ATOM 1610 C C . SER A 1 208 ? -61.389 -4.413 70.015 1.00 91.25 208 SER A C 1
ATOM 1612 O O . SER A 1 208 ? -61.505 -5.388 69.279 1.00 91.25 208 SER A O 1
ATOM 1614 N N . LEU A 1 209 ? -60.310 -3.624 69.984 1.00 89.69 209 LEU A N 1
ATOM 1615 C CA . LEU A 1 209 ? -59.149 -3.779 69.101 1.00 89.69 209 LEU A CA 1
ATOM 1616 C C . LEU A 1 209 ? -57.885 -3.894 69.956 1.00 89.69 209 LEU A C 1
ATOM 1618 O O . LEU A 1 209 ? -57.182 -2.909 70.186 1.00 89.69 209 LEU A O 1
ATOM 1622 N N . ARG A 1 210 ? -57.628 -5.102 70.464 1.00 86.69 210 ARG A N 1
ATOM 1623 C CA . ARG A 1 210 ? -56.511 -5.372 71.377 1.00 86.69 210 ARG A CA 1
ATOM 1624 C C . ARG A 1 210 ? -55.179 -5.487 70.640 1.00 86.69 210 ARG A C 1
ATOM 1626 O O . ARG A 1 210 ? -55.124 -5.898 69.482 1.00 86.69 210 ARG A O 1
ATOM 1633 N N . LYS A 1 211 ? -54.100 -5.188 71.362 1.00 89.25 211 LYS A N 1
ATOM 1634 C CA . LYS A 1 211 ? -52.726 -5.463 70.934 1.00 89.25 211 LYS A CA 1
ATOM 1635 C C . LYS A 1 211 ? -52.517 -6.972 70.957 1.00 89.25 211 LYS A C 1
ATOM 1637 O O . LYS A 1 211 ? -52.740 -7.613 71.980 1.00 89.25 211 LYS A O 1
ATOM 1642 N N . VAL A 1 212 ? -52.146 -7.539 69.816 1.00 76.69 212 VAL A N 1
ATOM 1643 C CA . VAL A 1 212 ? -51.793 -8.955 69.707 1.00 76.69 212 VAL A CA 1
ATOM 1644 C C . VAL A 1 212 ? -50.278 -9.008 69.586 1.00 76.69 212 VAL A C 1
ATOM 1646 O O . VAL A 1 212 ? -49.737 -8.730 68.517 1.00 76.69 212 VAL A O 1
ATOM 1649 N N . SER A 1 213 ? -49.604 -9.289 70.701 1.00 58.62 213 SER A N 1
ATOM 1650 C CA . SER A 1 213 ? -48.176 -9.618 70.694 1.00 58.62 213 SER A CA 1
ATOM 1651 C C . SER A 1 213 ? -48.011 -10.975 70.005 1.00 58.62 213 SER A C 1
ATOM 1653 O O . SER A 1 213 ? -48.764 -11.903 70.311 1.00 58.62 213 SER A O 1
ATOM 1655 N N . LYS A 1 214 ? -47.123 -11.059 69.012 1.00 56.91 214 LYS A N 1
ATOM 1656 C CA . LYS A 1 214 ? -46.989 -12.214 68.119 1.00 56.91 214 LYS A CA 1
ATOM 1657 C C . LYS A 1 214 ? -45.589 -12.791 68.171 1.00 56.91 214 LYS A C 1
ATOM 1659 O O . LYS A 1 214 ? -44.662 -12.020 67.853 1.00 56.91 214 LYS A O 1
#

Foldseek 3Di:
DDDDDDDDDDPDDDDPPDDDDPPPPDDPPPDDDPPPDPPDPPPPDDDPDDDPDDDPVVVVVVVVVVVVVVVVVVVVVVVVVVVVVVVVVVVVVVVVVVVVVVVVVVVVVVVVVVVVVVVVVVVVVVVVVVVVVVVVVVVVVVVVVVVVVVVVVVVVVVVVVVVVVVVVVVVVVVVVVVVVVCVVVPDDDDDPVPCQADPPPRHGDDPVRHDDDD

Sequence (214 aa):
MSTEGNAIGHCALLPPELFPPRDCTIFEEEEEEERGGWGFCVLVWDANLDSTVAPPVVLALFFCWAQEGESSNDLKTEITRLLGCETLLKESLAEESSKLAQAEAECQKLRDAEGSALSGLQTKLDSTLMEHQTLMDQFIAVQDKNSQLEAALGTCHQELESLQRIVLDLGRQNQTLQIAQERLTNRQWVADESAIACSNCQREFSISLRKVSK

pLDDT: mean 79.83, std 23.71, range [32.31, 98.81]

Secondary structure (DSSP, 8-state):
---------------------------------------------------S---HHHHHHHHHHHHHHHHHHHHHHHHHHHHHHHHHHHHHHHHHHHHHHHHHHHHHHHHHHHHHHHHHHHHHHHHHHHHHHHHHHHHHHHHHHHHHHHHHHHHHHHHHHHHHHHHHHHHHHHHHHHHHHHHHHT-PPPPGGG--B-TTT-PBP-SSS-----